Protein AF-0000000075985580 (afdb_homodimer)

Organism: Limulus polyphemus (NCBI:txid6850)

Solvent-accessible surface area (backbone atoms only — not comparable to full-atom values): 17705 Å² total; per-residue (Å²): 129,75,77,68,60,62,63,60,65,60,63,65,65,65,69,65,62,70,73,62,68,87,65,45,49,75,29,73,65,82,70,66,38,52,36,91,95,44,60,50,81,42,52,77,45,43,36,35,33,47,16,84,52,87,52,30,67,41,38,25,73,37,65,36,36,40,34,39,33,30,36,33,79,46,67,24,71,66,32,33,38,48,48,30,36,35,50,90,94,41,78,42,72,54,80,92,65,70,39,63,46,28,77,84,16,67,41,75,70,56,40,49,54,72,42,77,48,50,40,34,44,78,43,74,34,53,74,83,56,65,37,33,47,34,31,39,34,45,33,36,27,29,70,83,76,43,65,56,37,29,34,30,33,56,34,25,38,33,72,56,76,130,132,75,77,68,62,64,64,64,66,60,66,65,66,66,71,65,64,72,72,63,64,87,64,44,49,76,28,71,68,82,70,66,38,52,36,91,95,44,59,49,81,43,51,77,46,44,37,35,33,46,17,84,51,86,52,31,67,40,37,25,73,35,66,37,37,40,35,39,32,30,34,33,81,45,66,24,70,65,30,33,36,48,49,29,36,35,48,91,92,42,75,43,72,54,80,92,65,70,40,61,47,28,77,84,18,69,42,74,71,57,41,48,52,72,41,77,46,50,41,36,43,78,42,76,33,54,75,82,55,65,36,33,47,33,31,38,34,44,33,36,27,29,69,83,76,42,66,56,36,30,34,30,33,56,34,26,38,33,71,57,77,129

Structure (mmCIF, N/CA/C/O backbone):
data_AF-0000000075985580-model_v1
#
loop_
_entity.id
_entity.type
_entity.pdbx_description
1 polymer 'Epididymal secretory protein E1-like'
#
loop_
_atom_site.group_PDB
_atom_site.id
_atom_site.type_symbol
_atom_site.label_atom_id
_atom_site.label_alt_id
_atom_site.label_comp_id
_atom_site.label_asym_id
_atom_site.label_entity_id
_atom_site.label_seq_id
_atom_site.pdbx_PDB_ins_code
_atom_site.Cartn_x
_atom_site.Cartn_y
_atom_site.Cartn_z
_atom_site.occupancy
_atom_site.B_iso_or_equiv
_atom_site.auth_seq_id
_atom_site.auth_comp_id
_atom_site.auth_asym_id
_atom_site.auth_atom_id
_atom_site.pdbx_PDB_model_num
ATOM 1 N N . MET A 1 1 ? -8.727 0.319 67.438 1 33.84 1 MET A N 1
ATOM 2 C CA . MET A 1 1 ? -9.438 -0.008 66.25 1 33.84 1 MET A CA 1
ATOM 3 C C . MET A 1 1 ? -9.055 0.954 65.125 1 33.84 1 MET A C 1
ATOM 5 O O . MET A 1 1 ? -9.188 0.623 63.938 1 33.84 1 MET A O 1
ATOM 9 N N . ASN A 1 2 ? -8.719 2.25 65.438 1 43.72 2 ASN A N 1
ATOM 10 C CA . ASN A 1 2 ? -8.633 3.275 64.375 1 43.72 2 ASN A CA 1
ATOM 11 C C . ASN A 1 2 ? -7.277 3.242 63.656 1 43.72 2 ASN A C 1
ATOM 13 O O . ASN A 1 2 ? -7.066 3.953 62.688 1 43.72 2 ASN A O 1
ATOM 17 N N . LYS A 1 3 ? -6.152 2.719 64.312 1 46.94 3 LYS A N 1
ATOM 18 C CA . LYS A 1 3 ? -4.801 2.828 63.75 1 46.94 3 LYS A CA 1
ATOM 19 C C . LYS A 1 3 ? -4.621 1.9 62.531 1 46.94 3 LYS A C 1
ATOM 21 O O . LYS A 1 3 ? -3.6 1.962 61.844 1 46.94 3 LYS A O 1
ATOM 26 N N . ILE A 1 4 ? -5.348 0.786 62.406 1 43.78 4 ILE A N 1
ATOM 27 C CA . ILE A 1 4 ? -5.152 -0.223 61.375 1 43.78 4 ILE A CA 1
ATOM 28 C C . ILE A 1 4 ? -5.688 0.295 60.031 1 43.78 4 ILE A C 1
ATOM 30 O O . ILE A 1 4 ? -5.191 -0.085 58.969 1 43.78 4 ILE A O 1
ATOM 34 N N . ILE A 1 5 ? -6.656 1.294 60.031 1 48.03 5 ILE A N 1
ATOM 35 C CA . ILE A 1 5 ? -7.312 1.729 58.812 1 48.03 5 ILE A CA 1
ATOM 36 C C . ILE A 1 5 ? -6.367 2.623 58 1 48.03 5 ILE A C 1
ATOM 38 O O . ILE A 1 5 ? -6.395 2.615 56.781 1 48.03 5 ILE A O 1
ATOM 42 N N . LEU A 1 6 ? -5.359 3.271 58.719 1 45.12 6 LEU A N 1
ATOM 43 C CA . LEU A 1 6 ? -4.535 4.23 58 1 45.12 6 LEU A CA 1
ATOM 44 C C . LEU A 1 6 ? -3.582 3.518 57.031 1 45.12 6 LEU A C 1
ATOM 46 O O . LEU A 1 6 ? -3.256 4.047 55.969 1 45.12 6 LEU A O 1
ATOM 50 N N . THR A 1 7 ? -3.154 2.25 57.406 1 48.41 7 THR A N 1
ATOM 51 C CA . THR A 1 7 ? -2.088 1.645 56.594 1 48.41 7 THR A CA 1
ATOM 52 C C . THR A 1 7 ? -2.645 1.045 55.312 1 48.41 7 THR A C 1
ATOM 54 O O . THR A 1 7 ? -1.924 0.916 54.312 1 48.41 7 THR A O 1
ATOM 57 N N . VAL A 1 8 ? -3.941 0.637 55.312 1 47.84 8 VAL A N 1
ATOM 58 C CA . VAL A 1 8 ? -4.449 -0.043 54.125 1 47.84 8 VAL A CA 1
ATOM 59 C C . VAL A 1 8 ? -4.711 0.976 53.031 1 47.84 8 VAL A C 1
ATOM 61 O O . VAL A 1 8 ? -4.617 0.65 51.844 1 47.84 8 VAL A O 1
ATOM 64 N N . PHE A 1 9 ? -5.082 2.266 53.438 1 47.41 9 PHE A N 1
ATOM 65 C CA . PHE A 1 9 ? -5.445 3.193 52.375 1 47.41 9 PHE A CA 1
ATOM 66 C C . PHE A 1 9 ? -4.211 3.654 51.594 1 47.41 9 PHE A C 1
ATOM 68 O O . PHE A 1 9 ? -4.324 4.309 50.562 1 47.41 9 PHE A O 1
ATOM 75 N N . LEU A 1 10 ? -2.977 3.463 52.156 1 44.03 10 LEU A N 1
ATOM 76 C CA . LEU A 1 10 ? -1.806 3.959 51.438 1 44.03 10 LEU A CA 1
ATOM 77 C C . LEU A 1 10 ? -1.452 3.043 50.25 1 44.03 10 LEU A C 1
ATOM 79 O O . LEU A 1 10 ? -0.748 3.451 49.344 1 44.03 10 LEU A O 1
ATOM 83 N N . GLN A 1 11 ? -1.8 1.717 50.438 1 45.72 11 GLN A N 1
ATOM 84 C CA . GLN A 1 11 ? -1.249 0.87 49.375 1 45.72 11 GLN A CA 1
ATOM 85 C C . GLN A 1 11 ? -2.035 1.024 48.094 1 45.72 11 GLN A C 1
ATOM 87 O O . GLN A 1 11 ? -1.689 0.419 47.062 1 45.72 11 GLN A O 1
ATOM 92 N N . LEU A 1 12 ? -3.24 1.556 48.188 1 46.47 12 LEU A N 1
ATOM 93 C CA . LEU A 1 12 ? -3.996 1.485 46.938 1 46.47 12 LEU A CA 1
ATOM 94 C C . LEU A 1 12 ? -3.521 2.549 45.938 1 46.47 12 LEU A C 1
ATOM 96 O O . LEU A 1 12 ? -3.996 2.604 44.812 1 46.47 12 LEU A O 1
ATOM 100 N N . ALA A 1 13 ? -2.861 3.625 46.438 1 43.03 13 ALA A N 1
ATOM 101 C CA . ALA A 1 13 ? -2.578 4.695 45.5 1 43.03 13 ALA A CA 1
ATOM 102 C C . ALA A 1 13 ? -1.51 4.27 44.5 1 43.03 13 ALA A C 1
ATOM 104 O O . ALA A 1 13 ? -1.29 4.945 43.469 1 43.03 13 ALA A O 1
ATOM 105 N N . ILE A 1 14 ? -0.622 3.309 44.875 1 45.28 14 ILE A N 1
ATOM 106 C CA . ILE A 1 14 ? 0.555 3.186 44.031 1 45.28 14 ILE A CA 1
ATOM 107 C C . ILE A 1 14 ? 0.178 2.473 42.719 1 45.28 14 ILE A C 1
ATOM 109 O O . ILE A 1 14 ? 0.978 2.414 41.781 1 45.28 14 ILE A O 1
ATOM 113 N N . LEU A 1 15 ? -0.843 1.629 42.812 1 44.03 15 LEU A N 1
ATOM 114 C CA . LEU A 1 15 ? -0.885 0.763 41.625 1 44.03 15 LEU A CA 1
ATOM 115 C C . LEU A 1 15 ? -1.312 1.544 40.406 1 44.03 15 LEU A C 1
ATOM 117 O O . LEU A 1 15 ? -1.51 0.962 39.312 1 44.03 15 LEU A O 1
ATOM 121 N N . SER A 1 16 ? -1.949 2.699 40.688 1 41.09 16 SER A N 1
ATOM 122 C CA . SER A 1 16 ? -2.588 3.197 39.469 1 41.09 16 SER A CA 1
ATOM 123 C C . SER A 1 16 ? -1.553 3.592 38.406 1 41.09 16 SER A C 1
ATOM 125 O O . SER A 1 16 ? -1.907 4 37.312 1 41.09 16 SER A O 1
ATOM 127 N N . LEU A 1 17 ? -0.365 4.039 38.875 1 38.69 17 LEU A N 1
ATOM 128 C CA . LEU A 1 17 ? 0.316 4.914 37.906 1 38.69 17 LEU A CA 1
ATOM 129 C C . LEU A 1 17 ? 0.713 4.152 36.656 1 38.69 17 LEU A C 1
ATOM 131 O O . LEU A 1 17 ? 1.219 4.742 35.688 1 38.69 17 LEU A O 1
ATOM 135 N N . LEU A 1 18 ? 1.088 2.85 36.875 1 38.41 18 LEU A N 1
ATOM 136 C CA . LEU A 1 18 ? 2.029 2.412 35.844 1 38.41 18 LEU A CA 1
ATOM 137 C C . LEU A 1 18 ? 1.322 2.209 34.5 1 38.41 18 LEU A C 1
ATOM 139 O O . LEU A 1 18 ? 1.856 1.551 33.594 1 38.41 18 LEU A O 1
ATOM 143 N N . PHE A 1 19 ? 0.034 2.24 34.562 1 38.72 19 PHE A N 1
ATOM 144 C CA . PHE A 1 19 ? -0.395 1.998 33.188 1 38.72 19 PHE A CA 1
ATOM 145 C C . PHE A 1 19 ? 0.069 3.123 32.25 1 38.72 19 PHE A C 1
ATOM 147 O O . PHE A 1 19 ? -0.695 4.043 31.969 1 38.72 19 PHE A O 1
ATOM 154 N N . ARG A 1 20 ? 1.174 3.715 32.531 1 37.59 20 ARG A N 1
ATOM 155 C CA . ARG A 1 20 ? 1.599 4.613 31.453 1 37.59 20 ARG A CA 1
ATOM 156 C C . ARG A 1 20 ? 1.509 3.93 30.094 1 37.59 20 ARG A C 1
ATOM 158 O O . ARG A 1 20 ? 2.25 2.984 29.812 1 37.59 20 ARG A O 1
ATOM 165 N N . ASP A 1 21 ? 0.41 3.77 29.469 1 43.75 21 ASP A N 1
ATOM 166 C CA . ASP A 1 21 ? 0.26 3.473 28.047 1 43.75 21 ASP A CA 1
ATOM 167 C C . ASP A 1 21 ? 1.469 3.961 27.25 1 43.75 21 ASP A C 1
ATOM 169 O O . ASP A 1 21 ? 1.972 5.059 27.5 1 43.75 21 ASP A O 1
ATOM 173 N N . ALA A 1 22 ? 2.344 3.137 26.781 1 47.56 22 ALA A N 1
ATOM 174 C CA . ALA A 1 22 ? 3.416 3.428 25.844 1 47.56 22 ALA A CA 1
ATOM 175 C C . ALA A 1 22 ? 3.012 4.535 24.875 1 47.56 22 ALA A C 1
ATOM 177 O O . ALA A 1 22 ? 2.59 4.262 23.75 1 47.56 22 ALA A O 1
ATOM 178 N N . LEU A 1 23 ? 2.102 5.492 25.281 1 56.09 23 LEU A N 1
ATOM 179 C CA . LEU A 1 23 ? 1.899 6.641 24.406 1 56.09 23 LEU A CA 1
ATOM 180 C C . LEU A 1 23 ? 3.234 7.27 24.016 1 56.09 23 LEU A C 1
ATOM 182 O O . LEU A 1 23 ? 3.994 7.711 24.875 1 56.09 23 LEU A O 1
ATOM 186 N N . GLY A 1 24 ? 3.848 6.719 22.969 1 70.25 24 GLY A N 1
ATOM 187 C CA . GLY A 1 24 ? 5.055 7.383 22.5 1 70.25 24 GLY A CA 1
ATOM 188 C C . GLY A 1 24 ? 5.016 8.891 22.688 1 70.25 24 GLY A C 1
ATOM 189 O O . GLY A 1 24 ? 3.936 9.477 22.781 1 70.25 24 GLY A O 1
ATOM 190 N N . GLY A 1 25 ? 6.047 9.531 23 1 91.88 25 GLY A N 1
ATOM 191 C CA . GLY A 1 25 ? 6.211 10.969 23.172 1 91.88 25 GLY A CA 1
ATOM 192 C C . GLY A 1 25 ? 6.02 11.742 21.875 1 91.88 25 GLY A C 1
ATOM 193 O O . GLY A 1 25 ? 5.531 11.195 20.891 1 91.88 25 GLY A O 1
ATOM 194 N N . THR A 1 26 ? 6.066 12.969 22 1 96.94 26 THR A N 1
ATOM 195 C CA . THR A 1 26 ? 6.039 13.867 20.844 1 96.94 26 THR A CA 1
ATOM 196 C C . THR A 1 26 ? 7.395 13.883 20.141 1 96.94 26 THR A C 1
ATOM 198 O O . THR A 1 26 ? 8.438 13.945 20.797 1 96.94 26 THR A O 1
ATOM 201 N N . PHE A 1 27 ? 7.406 13.789 18.844 1 98.5 27 PHE A N 1
ATOM 202 C CA . PHE A 1 27 ? 8.625 13.805 18.047 1 98.5 27 PHE A CA 1
ATOM 203 C C . PHE A 1 27 ? 8.594 14.938 17.031 1 98.5 27 PHE A C 1
ATOM 205 O O . PHE A 1 27 ? 7.574 15.164 16.375 1 98.5 27 PHE A O 1
ATOM 212 N N . ILE A 1 28 ? 9.68 15.633 16.906 1 98.44 28 ILE A N 1
ATOM 213 C CA . ILE A 1 28 ? 9.844 16.656 15.875 1 98.44 28 ILE A CA 1
ATOM 214 C C . ILE A 1 28 ? 10.406 16.016 14.609 1 98.44 28 ILE A C 1
ATOM 216 O O . ILE A 1 28 ? 11.523 15.484 14.617 1 98.44 28 ILE A O 1
ATOM 220 N N . LEU A 1 29 ? 9.648 16.125 13.57 1 98.5 29 LEU A N 1
ATOM 221 C CA . LEU A 1 29 ? 10.078 15.477 12.336 1 98.5 29 LEU A CA 1
ATOM 222 C C . LEU A 1 29 ? 11.312 16.172 11.766 1 98.5 29 LEU A C 1
ATOM 224 O O . LEU A 1 29 ? 11.398 17.406 11.781 1 98.5 29 LEU A O 1
ATOM 228 N N . LYS A 1 30 ? 12.211 15.375 11.25 1 97.19 30 LYS A N 1
ATOM 229 C CA . LYS A 1 30 ? 13.453 15.883 10.672 1 97.19 30 LYS A CA 1
ATOM 230 C C . LYS A 1 30 ? 13.508 15.617 9.172 1 97.19 30 LYS A C 1
ATOM 232 O O . LYS A 1 30 ? 14.234 16.297 8.445 1 97.19 30 LYS A O 1
ATOM 237 N N . ASP A 1 31 ? 12.758 14.656 8.719 1 96.12 31 ASP A N 1
ATOM 238 C CA . ASP A 1 31 ? 12.859 14.195 7.336 1 96.12 31 ASP A CA 1
ATOM 239 C C . ASP A 1 31 ? 11.617 14.586 6.539 1 96.12 31 ASP A C 1
ATOM 241 O O . ASP A 1 31 ? 11.047 13.766 5.824 1 96.12 31 ASP A O 1
ATOM 245 N N . ILE A 1 32 ? 11.203 15.844 6.621 1 97.25 32 ILE A N 1
ATOM 246 C CA . ILE A 1 32 ? 10.094 16.297 5.781 1 97.25 32 ILE A CA 1
ATOM 247 C C . ILE A 1 32 ? 10.633 16.844 4.461 1 97.25 32 ILE A C 1
ATOM 249 O O . ILE A 1 32 ? 11.711 17.438 4.426 1 97.25 32 ILE A O 1
ATOM 253 N N . ARG A 1 33 ? 9.945 16.625 3.367 1 95.62 33 ARG A N 1
ATOM 254 C CA . ARG A 1 33 ? 10.328 17.078 2.035 1 95.62 33 ARG A CA 1
ATOM 255 C C . ARG A 1 33 ? 9.195 17.875 1.387 1 95.62 33 ARG A C 1
ATOM 257 O O . ARG A 1 33 ? 8.016 17.578 1.604 1 95.62 33 ARG A O 1
ATOM 264 N N . PRO A 1 34 ? 9.625 18.875 0.634 1 96.81 34 PRO A N 1
ATOM 265 C CA . PRO A 1 34 ? 8.586 19.578 -0.11 1 96.81 34 PRO A CA 1
ATOM 266 C C . PRO A 1 34 ? 7.895 18.703 -1.146 1 96.81 34 PRO A C 1
ATOM 268 O O . PRO A 1 34 ? 8.508 17.766 -1.68 1 96.81 34 PRO A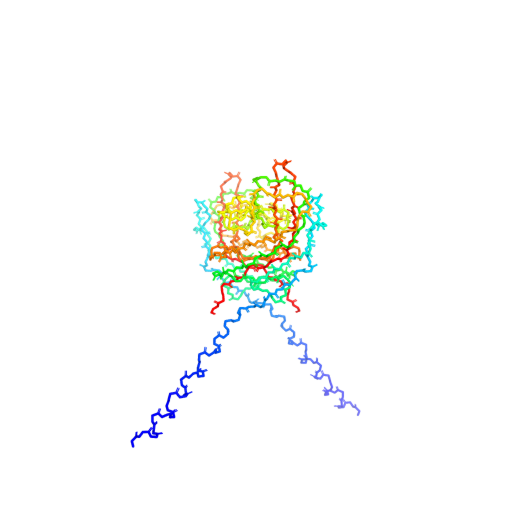 O 1
ATOM 271 N N . CYS A 1 35 ? 6.637 19.016 -1.398 1 95.62 35 CYS A N 1
ATOM 272 C CA . CYS A 1 35 ? 5.965 18.375 -2.525 1 95.62 35 CYS A CA 1
ATOM 273 C C . CYS A 1 35 ? 6.582 18.812 -3.848 1 95.62 35 CYS A C 1
ATOM 275 O O . CYS A 1 35 ? 7.543 19.594 -3.863 1 95.62 35 CYS A O 1
ATOM 277 N N . GLU A 1 36 ? 6.074 18.156 -4.926 1 83.81 36 GLU A N 1
ATOM 278 C CA . GLU A 1 36 ? 6.578 18.531 -6.238 1 83.81 36 GLU A CA 1
ATOM 279 C C . GLU A 1 36 ? 6.434 20.047 -6.469 1 83.81 36 GLU A C 1
ATOM 281 O O . GLU A 1 36 ? 5.355 20.594 -6.262 1 83.81 36 GLU A O 1
ATOM 286 N N . ASN A 1 37 ? 7.461 20.75 -6.77 1 74.31 37 ASN A N 1
ATOM 287 C CA . ASN A 1 37 ? 7.516 22.203 -6.992 1 74.31 37 ASN A CA 1
ATOM 288 C C . ASN A 1 37 ? 7.129 22.969 -5.734 1 74.31 37 ASN A C 1
ATOM 290 O O . ASN A 1 37 ? 6.723 24.141 -5.816 1 74.31 37 ASN A O 1
ATOM 294 N N . GLY A 1 38 ? 7.242 22.219 -4.672 1 78.12 38 GLY A N 1
ATOM 295 C CA . GLY A 1 38 ? 6.727 22.875 -3.479 1 78.12 38 GLY A CA 1
ATOM 296 C C . GLY A 1 38 ? 7.801 23.578 -2.668 1 78.12 38 GLY A C 1
ATOM 297 O O . GLY A 1 38 ? 8.992 23.469 -2.975 1 78.12 38 GLY A O 1
ATOM 298 N N . ASP A 1 39 ? 7.352 24.531 -1.904 1 84.5 39 ASP A N 1
ATOM 299 C CA . ASP A 1 39 ? 8.133 25.281 -0.936 1 84.5 39 ASP A CA 1
ATOM 300 C C . ASP A 1 39 ? 7.648 25.016 0.489 1 84.5 39 ASP A C 1
ATOM 302 O O . ASP A 1 39 ? 6.449 25.078 0.767 1 84.5 39 ASP A O 1
ATOM 306 N N . ILE A 1 40 ? 8.695 24.594 1.333 1 92.94 40 ILE A N 1
ATOM 307 C CA . ILE A 1 40 ? 8.297 24.312 2.709 1 92.94 40 ILE A CA 1
ATOM 308 C C . ILE A 1 40 ? 8.953 25.328 3.646 1 92.94 40 ILE A C 1
ATOM 310 O O . ILE A 1 40 ? 9.094 25.078 4.844 1 92.94 40 ILE A O 1
ATOM 314 N N . SER A 1 41 ? 9.383 26.422 3.021 1 93.62 41 SER A N 1
ATOM 315 C CA . SER A 1 41 ? 10.086 27.422 3.814 1 93.62 41 SER A CA 1
ATOM 316 C C . SER A 1 41 ? 9.164 28.062 4.852 1 93.62 41 SER A C 1
ATOM 318 O O . SER A 1 41 ? 9.625 28.578 5.867 1 93.62 41 SER A O 1
ATOM 320 N N . GLN A 1 42 ? 7.918 28.062 4.617 1 95.94 42 GLN A N 1
ATOM 321 C CA . GLN A 1 42 ? 6.953 28.672 5.527 1 95.94 42 GLN A CA 1
ATOM 322 C C . GLN A 1 42 ? 6.707 27.781 6.742 1 95.94 42 GLN A C 1
ATOM 324 O O . GLN A 1 42 ? 6.102 28.203 7.723 1 95.94 42 GLN A O 1
ATOM 329 N N . ILE A 1 43 ? 7.164 26.531 6.684 1 98.44 43 ILE A N 1
ATOM 330 C CA . ILE A 1 43 ? 6.973 25.594 7.789 1 98.44 43 ILE A CA 1
ATOM 331 C C . ILE A 1 43 ? 8.102 25.766 8.805 1 98.44 43 ILE A C 1
ATOM 333 O O . ILE A 1 43 ? 9.281 25.672 8.461 1 98.44 43 ILE A O 1
ATOM 337 N N . LYS A 1 44 ? 7.77 26 10.016 1 98.38 44 LYS A N 1
ATOM 338 C CA . LYS A 1 44 ? 8.75 26.156 11.086 1 98.38 44 LYS A CA 1
ATOM 339 C C . LYS A 1 44 ? 9.055 24.812 11.742 1 98.38 44 LYS A C 1
ATOM 341 O O . LYS A 1 44 ? 10.219 24.5 12.023 1 98.38 44 LYS A O 1
ATOM 346 N N . GLU A 1 45 ? 7.969 24.109 11.961 1 98.38 45 GLU A N 1
ATOM 347 C CA . GLU A 1 45 ? 8.125 22.844 12.688 1 98.38 45 GLU A CA 1
ATOM 348 C C . GLU A 1 45 ? 6.941 21.922 12.438 1 98.38 45 GLU A C 1
ATOM 350 O O . GLU A 1 45 ? 5.797 22.359 12.359 1 98.38 45 GLU A O 1
ATOM 355 N N . VAL A 1 46 ? 7.254 20.609 12.383 1 98.81 46 VAL A N 1
ATOM 356 C CA . VAL A 1 46 ? 6.234 19.562 12.297 1 98.81 46 VAL A CA 1
ATOM 357 C C . VAL A 1 46 ? 6.41 18.578 13.445 1 98.81 46 VAL A C 1
ATOM 359 O O . VAL A 1 46 ? 7.504 18.047 13.648 1 98.81 46 VAL A O 1
ATOM 362 N N . ARG A 1 47 ? 5.336 18.312 14.188 1 98.75 47 ARG A N 1
ATOM 363 C CA . ARG A 1 47 ? 5.371 17.391 15.32 1 98.75 47 ARG A CA 1
ATOM 364 C C . ARG A 1 47 ? 4.324 16.297 15.164 1 98.75 47 ARG A C 1
ATOM 366 O O . ARG A 1 47 ? 3.225 16.547 14.664 1 98.75 47 ARG A O 1
ATOM 373 N N . VAL A 1 48 ? 4.68 15.141 15.609 1 98.75 48 VAL A N 1
ATOM 374 C CA . VAL A 1 48 ? 3.779 13.992 15.578 1 98.75 48 VAL A CA 1
ATOM 375 C C . VAL A 1 48 ? 3.723 13.352 16.969 1 98.75 48 VAL A C 1
ATOM 377 O O . VAL A 1 48 ? 4.758 13.156 17.609 1 98.75 48 VAL A O 1
ATOM 380 N N . THR A 1 49 ? 2.492 13.008 17.406 1 98 49 THR A N 1
ATOM 381 C CA . THR A 1 49 ? 2.273 12.328 18.672 1 98 49 THR A CA 1
ATOM 382 C C . THR A 1 49 ? 1.236 11.219 18.516 1 98 49 THR A C 1
ATOM 384 O O . THR A 1 49 ? 0.091 11.484 18.156 1 98 49 THR A O 1
ATOM 387 N N . PRO A 1 50 ? 1.57 9.969 18.891 1 97.06 50 PRO A N 1
ATOM 388 C CA . PRO A 1 50 ? 2.848 9.484 19.422 1 97.06 50 PRO A CA 1
ATOM 389 C C . PRO A 1 50 ? 3.854 9.148 18.312 1 97.06 50 PRO A C 1
ATOM 391 O O . PRO A 1 50 ? 3.469 8.648 17.266 1 97.06 50 PRO A O 1
ATOM 394 N N . CYS A 1 51 ? 5.062 9.438 18.547 1 97.75 51 CYS A N 1
ATOM 395 C CA . CYS A 1 51 ? 6.176 9.078 17.672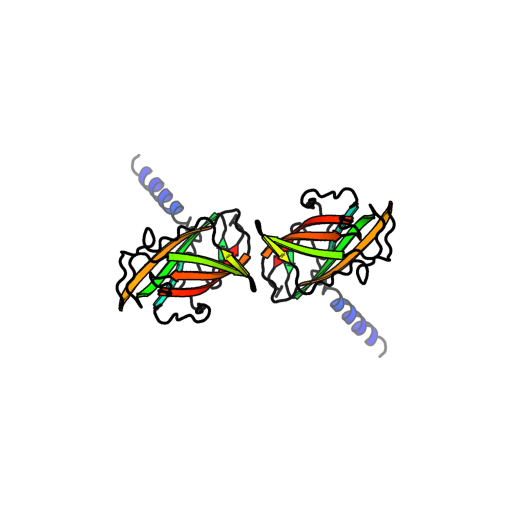 1 97.75 51 CYS A CA 1
ATOM 396 C C . CYS A 1 51 ? 7.5 9.18 18.406 1 97.75 51 CYS A C 1
ATOM 398 O O . CYS A 1 51 ? 7.77 10.18 19.078 1 97.75 51 CYS A O 1
ATOM 400 N N . ASP A 1 52 ? 8.297 8.086 18.281 1 95.69 52 ASP A N 1
ATOM 401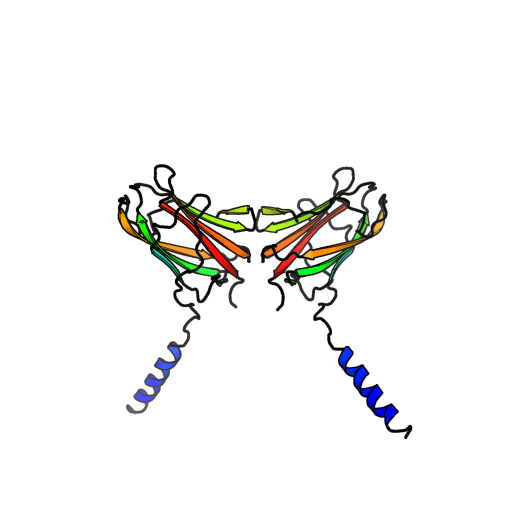 C CA . ASP A 1 52 ? 9.57 8.086 18.984 1 95.69 52 ASP A CA 1
ATOM 402 C C . ASP A 1 52 ? 10.734 8.305 18 1 95.69 52 ASP A C 1
ATOM 404 O O . ASP A 1 52 ? 11.789 8.805 18.391 1 95.69 52 ASP A O 1
ATOM 408 N N . LYS A 1 53 ? 10.484 7.828 16.797 1 96 53 LYS A N 1
ATOM 409 C CA . LYS A 1 53 ? 11.492 7.973 15.75 1 96 53 LYS A CA 1
ATOM 410 C C . LYS A 1 53 ? 10.852 7.891 14.359 1 96 53 LYS A C 1
ATOM 412 O O . LYS A 1 53 ? 9.758 7.355 14.211 1 96 53 LYS A O 1
ATOM 417 N N . GLU A 1 54 ? 11.609 8.359 13.375 1 95.62 54 GLU A N 1
ATOM 418 C CA . GLU A 1 54 ? 11.117 8.281 12.008 1 95.62 54 GLU A CA 1
ATOM 419 C C . GLU A 1 54 ? 11.586 7 11.328 1 95.62 54 GLU A C 1
ATOM 421 O O . GLU A 1 54 ? 12.719 6.562 11.531 1 95.62 54 GLU A O 1
ATOM 426 N N . PRO A 1 55 ? 10.805 6.508 10.539 1 96.62 55 PRO A N 1
ATOM 427 C CA . PRO A 1 55 ? 9.391 6.82 10.328 1 96.62 55 PRO A CA 1
ATOM 428 C C . PRO A 1 55 ? 8.531 6.527 11.555 1 96.62 55 PRO A C 1
ATOM 430 O O . PRO A 1 55 ? 8.781 5.555 12.273 1 96.62 55 PRO A O 1
ATOM 433 N N . CYS A 1 56 ? 7.594 7.41 11.789 1 97.88 56 CYS A N 1
ATOM 434 C CA . CYS A 1 56 ? 6.641 7.148 12.859 1 97.88 56 CYS A CA 1
ATOM 435 C C . CYS A 1 56 ? 5.859 5.871 12.594 1 97.88 56 CYS A C 1
ATOM 437 O O . CYS A 1 56 ? 5.289 5.699 11.516 1 97.88 56 CYS A O 1
ATOM 439 N N . LYS A 1 57 ? 5.91 5.008 13.562 1 97.06 57 LYS A N 1
ATOM 440 C CA . LYS A 1 57 ? 5.137 3.771 13.5 1 97.06 57 LYS A CA 1
ATOM 441 C C . LYS A 1 57 ? 3.805 3.924 14.234 1 97.06 57 LYS A C 1
ATOM 443 O O . LYS A 1 57 ? 3.771 3.971 15.469 1 97.06 57 LYS A O 1
ATOM 448 N N . ILE A 1 58 ? 2.756 3.979 13.492 1 96.94 58 ILE A N 1
ATOM 449 C CA . ILE A 1 58 ? 1.433 4.227 14.055 1 96.94 58 ILE A CA 1
ATOM 450 C C . ILE A 1 58 ? 0.597 2.949 13.984 1 96.94 58 ILE A C 1
ATOM 452 O O . ILE A 1 58 ? 0.269 2.471 12.898 1 96.94 58 ILE A O 1
ATOM 456 N N . PRO A 1 59 ? 0.243 2.443 15.109 1 96.81 59 PRO A N 1
ATOM 457 C CA . PRO A 1 59 ? -0.591 1.238 15.07 1 96.81 59 PRO A CA 1
ATOM 458 C C . PRO A 1 59 ? -2.018 1.523 14.609 1 96.81 59 PRO A C 1
ATOM 460 O O . PRO A 1 59 ? -2.553 2.604 14.875 1 96.81 59 PRO A O 1
ATOM 463 N N . LYS A 1 60 ? -2.533 0.529 13.93 1 95.81 60 LYS A N 1
ATOM 464 C CA . LYS A 1 60 ? -3.971 0.581 13.68 1 95.81 60 LYS A CA 1
ATOM 465 C C . LYS A 1 60 ? -4.758 0.641 14.984 1 95.81 60 LYS A C 1
ATOM 467 O O . LYS A 1 60 ? -4.23 0.306 16.047 1 95.81 60 LYS A O 1
ATOM 472 N N . ARG A 1 61 ? -5.996 1.098 14.953 1 96 61 ARG A N 1
ATOM 473 C CA . ARG A 1 61 ? -6.871 1.292 16.094 1 96 61 ARG A CA 1
ATOM 474 C C . ARG A 1 61 ? -6.266 2.283 17.094 1 96 61 ARG A C 1
ATOM 476 O O . ARG A 1 61 ? -6.281 2.049 18.297 1 96 61 ARG A O 1
ATOM 483 N N . SER A 1 62 ? -5.633 3.229 16.594 1 95.94 62 SER A N 1
ATOM 484 C CA . SER A 1 62 ? -5.035 4.293 17.391 1 95.94 62 SER A CA 1
ATOM 485 C C . SER A 1 62 ? -5.281 5.66 16.75 1 95.94 62 SER A C 1
ATOM 487 O O . SER A 1 62 ? -5.953 5.766 15.727 1 95.94 62 SER A O 1
ATOM 489 N N . SER A 1 63 ? -4.859 6.656 17.469 1 95.94 63 SER A N 1
ATOM 490 C CA . SER A 1 63 ? -4.918 8.023 16.969 1 95.94 63 SER A CA 1
ATOM 491 C C . SER A 1 63 ? -3.531 8.656 16.922 1 95.94 63 SER A C 1
ATOM 493 O O . SER A 1 63 ? -2.648 8.289 17.688 1 95.94 63 SER A O 1
ATOM 495 N N . VAL A 1 64 ? -3.422 9.602 16.062 1 97.31 64 VAL A N 1
ATOM 496 C CA . VAL A 1 64 ? -2.158 10.32 15.93 1 97.31 64 VAL A CA 1
ATOM 497 C C . VAL A 1 64 ? -2.43 11.82 15.766 1 97.31 64 VAL A C 1
ATOM 499 O O . VAL A 1 64 ? -3.35 12.211 15.047 1 97.31 64 VAL A O 1
ATOM 502 N N . LEU A 1 65 ? -1.698 12.562 16.5 1 98.19 65 LEU A N 1
ATOM 503 C CA . LEU A 1 65 ? -1.8 14.016 16.422 1 98.19 65 LEU A CA 1
ATOM 504 C C . LEU A 1 65 ? -0.683 14.594 15.555 1 98.19 65 LEU A C 1
ATOM 506 O O . LEU A 1 65 ? 0.497 14.336 15.805 1 98.19 65 LEU A O 1
ATOM 510 N N . MET A 1 66 ? -1.047 15.367 14.555 1 98.31 66 MET A N 1
ATOM 511 C CA . MET A 1 66 ? -0.113 16.109 13.727 1 98.31 66 MET A CA 1
ATOM 512 C C . MET A 1 66 ? -0.209 17.609 14.008 1 98.31 66 MET A C 1
ATOM 514 O O . MET A 1 66 ? -1.305 18.172 14.023 1 98.31 66 MET A O 1
ATOM 518 N N . GLU A 1 67 ? 0.93 18.188 14.203 1 98.81 67 GLU A N 1
ATOM 519 C CA . GLU A 1 67 ? 0.992 19.625 14.391 1 98.81 67 GLU A CA 1
ATOM 520 C C . GLU A 1 67 ? 2.002 20.266 13.445 1 98.81 67 GLU A C 1
ATOM 522 O O . GLU A 1 67 ? 3.111 19.766 13.273 1 98.81 67 GLU A O 1
ATOM 527 N N . VAL A 1 68 ? 1.632 21.359 12.82 1 98.81 68 VAL A N 1
ATOM 528 C CA . VAL A 1 68 ? 2.492 22.094 11.898 1 98.81 68 VAL A CA 1
ATOM 529 C C . VAL A 1 68 ? 2.525 23.578 12.289 1 98.81 68 VAL A C 1
ATOM 531 O O . VAL A 1 68 ? 1.497 24.25 12.258 1 98.81 68 VAL A O 1
ATOM 534 N N . ASP A 1 69 ? 3.648 24.078 12.695 1 98.88 69 ASP A N 1
ATOM 535 C CA . ASP A 1 69 ? 3.859 25.516 12.852 1 98.88 69 ASP A CA 1
ATOM 536 C C . ASP A 1 69 ? 4.316 26.156 11.547 1 98.88 69 ASP A C 1
ATOM 538 O O . ASP A 1 69 ? 5.301 25.703 10.945 1 98.88 69 ASP A O 1
ATOM 542 N N . PHE A 1 70 ? 3.615 27.234 11.148 1 98.75 70 PHE A N 1
ATOM 543 C CA . PHE A 1 70 ? 3.965 27.812 9.859 1 98.75 70 PHE A CA 1
ATOM 544 C C . PHE A 1 70 ? 3.605 29.297 9.828 1 98.75 70 PHE A C 1
ATOM 546 O O . PHE A 1 70 ? 2.881 29.781 10.695 1 98.75 70 PHE A O 1
ATOM 553 N N . ILE A 1 71 ? 4.191 29.969 8.844 1 98.62 71 ILE A N 1
ATOM 554 C CA . ILE A 1 71 ? 3.809 31.344 8.5 1 98.62 71 ILE A CA 1
ATOM 555 C C . ILE A 1 71 ? 3.02 31.344 7.191 1 98.62 71 ILE A C 1
ATOM 557 O O . ILE A 1 71 ? 3.5 30.844 6.168 1 98.62 71 ILE A O 1
ATOM 561 N N . ALA A 1 72 ? 1.823 31.891 7.262 1 98.06 72 ALA A N 1
ATOM 562 C CA . ALA A 1 72 ? 1.001 31.906 6.055 1 98.06 72 ALA A CA 1
ATOM 563 C C . ALA A 1 72 ? 1.652 32.719 4.953 1 98.06 72 ALA A C 1
ATOM 565 O O . ALA A 1 72 ? 2.096 33.844 5.191 1 98.06 72 ALA A O 1
ATOM 566 N N . ASN A 1 73 ? 1.687 32.188 3.732 1 97 73 ASN A N 1
ATOM 567 C CA . ASN A 1 73 ? 2.314 32.875 2.609 1 97 73 ASN A CA 1
ATOM 568 C C . ASN A 1 73 ? 1.283 33.594 1.742 1 97 73 ASN A C 1
ATOM 570 O O . ASN A 1 73 ? 1.626 34.156 0.702 1 97 73 ASN A O 1
ATOM 574 N N . GLN A 1 74 ? 0.046 33.562 2.16 1 97.31 74 GLN A N 1
ATOM 575 C CA . GLN A 1 74 ? -1.076 34.156 1.44 1 97.31 74 GLN A CA 1
ATOM 576 C C . GLN A 1 74 ? -2.281 34.344 2.357 1 97.31 74 GLN A C 1
ATOM 578 O O . GLN A 1 74 ? -2.385 33.688 3.396 1 97.31 74 GLN A O 1
ATOM 583 N N . ASN A 1 75 ? -3.127 35.281 1.94 1 98.19 75 ASN A N 1
ATOM 584 C CA . ASN A 1 75 ? -4.457 35.312 2.535 1 98.19 75 ASN A CA 1
ATOM 585 C C . ASN A 1 75 ? -5.324 34.188 2.027 1 98.19 75 ASN A C 1
ATOM 587 O O . ASN A 1 75 ? -5.281 33.844 0.844 1 98.19 75 ASN A O 1
ATOM 591 N N . SER A 1 76 ? -6.113 33.594 2.938 1 98.38 76 SER A N 1
ATOM 592 C CA . SER A 1 76 ? -7 32.5 2.518 1 98.38 76 SER A CA 1
ATOM 593 C C . SER A 1 76 ? -8.227 32.438 3.414 1 98.38 76 SER A C 1
ATOM 595 O O . SER A 1 76 ? -8.109 32.375 4.641 1 98.38 76 SER A O 1
ATOM 597 N N . THR A 1 77 ? -9.375 32.344 2.795 1 98.38 77 THR A N 1
ATOM 598 C CA . THR A 1 77 ? -10.625 32.312 3.537 1 98.38 77 THR A CA 1
ATOM 599 C C . THR A 1 77 ? -11.094 30.859 3.729 1 98.38 77 THR A C 1
ATOM 601 O O . THR A 1 77 ? -11.656 30.516 4.773 1 98.38 77 THR A O 1
ATOM 604 N N . LYS A 1 78 ? -10.875 30.031 2.701 1 98 78 LYS A N 1
ATOM 605 C CA . LYS A 1 78 ? -11.367 28.656 2.74 1 98 78 LYS A CA 1
ATOM 606 C C . LYS A 1 78 ? -10.289 27.688 2.285 1 98 78 LYS A C 1
ATOM 608 O O . LYS A 1 78 ? -10.477 26.953 1.307 1 98 78 LYS A O 1
ATOM 613 N N . PRO A 1 79 ? -9.25 27.625 3.031 1 98.38 79 PRO A N 1
ATOM 614 C CA . PRO A 1 79 ? -8.227 26.641 2.643 1 98.38 79 PRO A CA 1
ATOM 615 C C . PRO A 1 79 ? -8.742 25.203 2.668 1 98.38 79 PRO A C 1
ATOM 617 O O . PRO A 1 79 ? -9.672 24.891 3.42 1 98.38 79 PRO A O 1
ATOM 620 N N . LYS A 1 80 ? -8.133 24.391 1.852 1 98.44 80 LYS A N 1
ATOM 621 C CA . LYS A 1 80 ? -8.539 22.984 1.726 1 98.44 80 LYS A CA 1
ATOM 622 C C . LYS A 1 80 ? -7.414 22.047 2.137 1 98.44 80 LYS A C 1
ATOM 624 O O . LYS A 1 80 ? -6.266 22.234 1.731 1 98.44 80 LYS A O 1
ATOM 629 N N . LEU A 1 81 ? -7.809 21.094 2.861 1 98.12 81 LEU A N 1
ATOM 630 C CA . LEU A 1 81 ? -6.859 20.078 3.311 1 98.12 81 LEU A CA 1
ATOM 631 C C . LEU A 1 81 ? -6.977 18.812 2.469 1 98.12 81 LEU A C 1
ATOM 633 O O . LEU A 1 81 ? -8.086 18.359 2.172 1 98.12 81 LEU A O 1
ATOM 637 N N . SER A 1 82 ? -5.855 18.312 2.068 1 97.31 82 SER A N 1
ATOM 638 C CA . SER A 1 82 ? -5.77 16.984 1.474 1 97.31 82 SER A CA 1
ATOM 639 C C . SER A 1 82 ? -4.613 16.172 2.07 1 97.31 82 SER A C 1
ATOM 641 O O . SER A 1 82 ? -3.547 16.734 2.342 1 97.31 82 SER A O 1
ATOM 643 N N . ILE A 1 83 ? -4.883 14.867 2.361 1 97.5 83 ILE A N 1
ATOM 644 C CA . ILE A 1 83 ? -3.879 13.93 2.852 1 97.5 83 ILE A CA 1
ATOM 645 C C . ILE A 1 83 ? -3.838 12.703 1.95 1 97.5 83 ILE A C 1
ATOM 647 O O . ILE A 1 83 ? -4.879 12.125 1.627 1 97.5 83 ILE A O 1
ATOM 651 N N . GLU A 1 84 ? -2.641 12.328 1.521 1 95.62 84 GLU A N 1
ATOM 652 C CA . GLU A 1 84 ? -2.449 11.164 0.664 1 95.62 84 GLU A CA 1
ATOM 653 C C . GLU A 1 84 ? -1.247 10.336 1.117 1 95.62 84 GLU A C 1
ATOM 655 O O . GLU A 1 84 ? -0.323 10.867 1.738 1 95.62 84 GLU A O 1
ATOM 660 N N . ALA A 1 85 ? -1.296 9.062 0.834 1 93.75 85 ALA A N 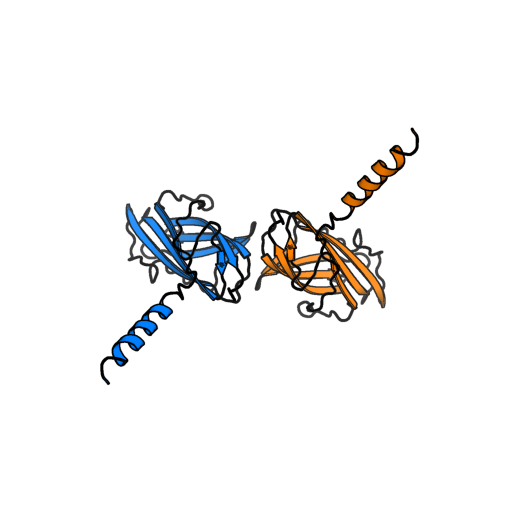1
ATOM 661 C CA . ALA A 1 85 ? -0.136 8.188 0.967 1 93.75 85 ALA A CA 1
ATOM 662 C C . ALA A 1 85 ? 0.538 7.957 -0.383 1 93.75 85 ALA A C 1
ATOM 664 O O . ALA A 1 85 ? -0.099 7.496 -1.332 1 93.75 85 ALA A O 1
ATOM 665 N N . LYS A 1 86 ? 1.697 8.383 -0.428 1 93 86 LYS A N 1
ATOM 666 C CA . LYS A 1 86 ? 2.48 8.078 -1.622 1 93 86 LYS A CA 1
ATOM 667 C C . LYS A 1 86 ? 3.184 6.73 -1.489 1 93 86 LYS A C 1
ATOM 669 O O . LYS A 1 86 ? 4.047 6.555 -0.626 1 93 86 LYS A O 1
ATOM 674 N N . ILE A 1 87 ? 2.82 5.758 -2.281 1 88.88 87 ILE A N 1
ATOM 675 C CA . ILE A 1 87 ? 3.455 4.445 -2.371 1 88.88 87 ILE A CA 1
ATOM 676 C C . ILE A 1 87 ? 4.125 4.289 -3.734 1 88.88 87 ILE A C 1
ATOM 678 O O . ILE A 1 87 ? 3.447 4.211 -4.762 1 88.88 87 ILE A O 1
ATOM 682 N N . THR A 1 88 ? 5.438 4.219 -3.725 1 81.31 88 THR A N 1
ATOM 683 C CA . THR A 1 88 ? 6.172 4.262 -4.984 1 81.31 88 THR A CA 1
ATOM 684 C C . THR A 1 88 ? 5.719 5.441 -5.836 1 81.31 88 THR A C 1
ATOM 686 O O . THR A 1 88 ? 5.957 6.598 -5.477 1 81.31 88 THR A O 1
ATOM 689 N N . ASP A 1 89 ? 5.027 5.188 -6.941 1 80.69 89 ASP A N 1
ATOM 690 C CA . ASP A 1 89 ? 4.664 6.293 -7.824 1 80.69 89 ASP A CA 1
ATOM 691 C C . ASP A 1 89 ? 3.154 6.527 -7.82 1 80.69 89 ASP A C 1
ATOM 693 O O . ASP A 1 89 ? 2.621 7.203 -8.703 1 80.69 89 ASP A O 1
ATOM 697 N N . VAL A 1 90 ? 2.574 6.008 -6.793 1 85.31 90 VAL A N 1
ATOM 698 C CA . VAL A 1 90 ? 1.124 6.141 -6.711 1 85.31 90 VAL A CA 1
ATOM 699 C C . VAL A 1 90 ? 0.743 6.871 -5.426 1 85.31 90 VAL A C 1
ATOM 701 O O . VAL A 1 90 ? 1.397 6.703 -4.395 1 85.31 90 VAL A O 1
ATOM 704 N N . TYR A 1 91 ? -0.384 7.676 -5.512 1 90.44 91 TYR A N 1
ATOM 705 C CA . TYR A 1 91 ? -0.95 8.359 -4.355 1 90.44 91 TYR A CA 1
ATOM 706 C C . TYR A 1 91 ? -2.309 7.777 -3.986 1 90.44 91 TYR A C 1
ATOM 708 O O . TYR A 1 91 ? -3.184 7.637 -4.844 1 90.44 91 TYR A O 1
ATOM 716 N N . LEU A 1 92 ? -2.43 7.453 -2.758 1 88.94 92 LEU A N 1
ATOM 717 C CA . LEU A 1 92 ? -3.705 6.988 -2.225 1 88.94 92 LEU A CA 1
ATOM 718 C C . LEU A 1 92 ? -4.301 8.016 -1.268 1 88.94 92 LEU A C 1
ATOM 720 O O . LEU A 1 92 ? -3.678 8.375 -0.265 1 88.94 92 LEU A O 1
ATOM 724 N N . PRO A 1 93 ? -5.492 8.445 -1.565 1 91.38 93 PRO A N 1
ATOM 725 C CA . PRO A 1 93 ? -6.09 9.445 -0.677 1 91.38 93 PRO A CA 1
ATOM 726 C C . PRO A 1 93 ? -6.477 8.867 0.683 1 91.38 93 PRO A C 1
ATOM 728 O O . PRO A 1 93 ? -6.902 7.715 0.77 1 91.38 93 PRO A O 1
ATOM 731 N N . PHE A 1 94 ? -6.34 9.656 1.69 1 91.56 94 PHE A N 1
ATOM 732 C CA . PHE A 1 94 ? -6.875 9.312 3.002 1 91.56 94 PHE A CA 1
ATOM 733 C C . PHE A 1 94 ? -8.398 9.266 2.971 1 91.56 94 PHE A C 1
ATOM 735 O O . PHE A 1 94 ? -9.039 10.227 2.529 1 91.56 94 PHE A O 1
ATOM 742 N N . PRO A 1 95 ? -8.938 8.289 3.523 1 87.5 95 PRO A N 1
ATOM 743 C CA . PRO A 1 95 ? -10.391 8.164 3.354 1 87.5 95 PRO A CA 1
ATOM 744 C C . PRO A 1 95 ? -11.172 9.086 4.293 1 87.5 95 PRO A C 1
ATOM 746 O O . PRO A 1 95 ? -10.742 9.328 5.422 1 87.5 95 PRO A O 1
ATOM 749 N N . ASN A 1 96 ? -12.344 9.586 3.746 1 86.69 96 ASN A N 1
ATOM 750 C CA . ASN A 1 96 ? -13.367 10.312 4.496 1 86.69 96 ASN A CA 1
ATOM 751 C C . ASN A 1 96 ? -12.797 11.594 5.105 1 86.69 96 ASN A C 1
ATOM 753 O O . ASN A 1 96 ? -13.211 12.008 6.191 1 86.69 96 ASN A O 1
ATOM 757 N N . LEU A 1 97 ? -11.812 12.094 4.543 1 92.44 97 LEU A N 1
ATOM 758 C CA . LEU A 1 97 ? -11.242 13.352 5.008 1 92.44 97 LEU A CA 1
ATOM 759 C C . LEU A 1 97 ? -12.125 14.531 4.602 1 92.44 97 LEU A C 1
ATOM 761 O O . LEU A 1 97 ? -12.516 14.641 3.438 1 92.44 97 LEU A O 1
ATOM 765 N N . LYS A 1 98 ? -12.508 15.32 5.582 1 92.25 98 LYS A N 1
ATOM 766 C CA . LYS A 1 98 ? -13.156 16.578 5.25 1 92.25 98 LYS A CA 1
ATOM 767 C C . LYS A 1 98 ? -12.148 17.609 4.758 1 92.25 98 LYS A C 1
ATOM 769 O O . LYS A 1 98 ? -11.148 17.875 5.434 1 92.25 98 LYS A O 1
ATOM 774 N N . PRO A 1 99 ? -12.406 18.219 3.666 1 96.44 99 PRO A N 1
ATOM 775 C CA . PRO A 1 99 ? -11.398 19.094 3.057 1 96.44 99 PRO A CA 1
ATOM 776 C C . PRO A 1 99 ? -11.25 20.422 3.787 1 96.44 99 PRO A C 1
ATOM 778 O O . PRO A 1 99 ? -10.297 21.172 3.537 1 96.44 99 PRO A O 1
ATOM 781 N N . ASP A 1 100 ? -12.18 20.781 4.656 1 97.75 100 ASP A N 1
ATOM 782 C CA . ASP A 1 100 ? -12.086 22.047 5.379 1 97.75 100 ASP A CA 1
ATOM 783 C C . ASP A 1 100 ? -10.734 22.188 6.086 1 97.75 100 ASP A C 1
ATOM 785 O O . ASP A 1 100 ? -10.398 21.359 6.934 1 97.75 100 ASP A O 1
ATOM 789 N N . GLY A 1 101 ? -10.039 23.172 5.777 1 98.38 101 GLY A N 1
ATOM 790 C CA . GLY A 1 101 ? -8.688 23.344 6.293 1 98.38 101 GLY A CA 1
ATOM 791 C C . GLY A 1 101 ? -8.648 24.062 7.629 1 98.38 101 GLY A C 1
ATOM 792 O O . GLY A 1 101 ? -7.594 24.156 8.258 1 98.38 101 GLY A O 1
ATOM 793 N N . CYS A 1 102 ? -9.734 24.516 8.109 1 98.38 102 CYS A N 1
ATOM 794 C CA . CYS A 1 102 ? -9.703 25.359 9.289 1 98.38 102 CYS A CA 1
ATOM 795 C C . CYS A 1 102 ? -10.477 24.719 10.438 1 98.38 102 CYS A C 1
ATOM 797 O O . CYS A 1 102 ? -9.93 24.547 11.531 1 98.38 102 CYS A O 1
ATOM 799 N N . ASN A 1 103 ? -11.703 24.312 10.188 1 97 103 ASN A N 1
ATOM 800 C CA . ASN A 1 103 ? -12.539 23.781 11.258 1 97 103 ASN A CA 1
ATOM 801 C C . ASN A 1 103 ? -11.953 22.5 11.836 1 97 103 ASN A C 1
ATOM 803 O O . ASN A 1 103 ? -11.664 21.547 11.102 1 97 103 ASN A O 1
ATOM 807 N N . GLY A 1 104 ? -11.758 22.547 13.125 1 96.5 104 GLY A N 1
ATOM 808 C CA . GLY A 1 104 ? -11.242 21.375 13.797 1 96.5 104 GLY A CA 1
ATOM 809 C C . GLY A 1 104 ? -9.75 21.188 13.633 1 96.5 104 GLY A C 1
ATOM 810 O O . GLY A 1 104 ? -9.195 20.141 13.984 1 96.5 104 GLY A O 1
ATOM 811 N N . LYS A 1 105 ? -9.102 22.219 13.094 1 98.31 105 LYS A N 1
ATOM 812 C CA . LYS A 1 105 ? -7.672 22.094 12.82 1 98.31 105 LYS A CA 1
ATOM 813 C C . LYS A 1 105 ? -6.875 23.156 13.578 1 98.31 105 LYS A C 1
ATOM 815 O O . LYS A 1 105 ? -5.73 23.453 13.227 1 98.31 105 LYS A O 1
ATOM 820 N N . ASN A 1 106 ? -7.488 23.812 14.5 1 98.38 106 ASN A N 1
ATOM 821 C CA . ASN A 1 106 ? -6.883 24.859 15.305 1 98.38 106 ASN A CA 1
ATOM 822 C C . ASN A 1 106 ? -6.477 26.062 14.445 1 98.38 106 ASN A C 1
ATOM 824 O O . ASN A 1 106 ? -5.422 26.656 14.672 1 98.38 106 ASN A O 1
ATOM 828 N N . LEU A 1 107 ? -7.191 26.281 13.406 1 98.69 107 LEU A N 1
ATOM 829 C CA . LEU A 1 107 ? -6.98 27.453 12.547 1 98.69 107 LEU A CA 1
ATOM 830 C C . LEU A 1 107 ? -8.227 28.328 12.516 1 98.69 107 LEU A C 1
ATOM 832 O O . LEU A 1 107 ? -9.32 27.844 12.227 1 98.69 107 LEU A O 1
ATOM 836 N N . GLN A 1 108 ? -8.023 29.578 12.852 1 97.44 108 GLN A N 1
ATOM 837 C CA . GLN A 1 108 ? -9.086 30.578 12.695 1 97.44 108 GLN A CA 1
ATOM 838 C C . GLN A 1 108 ? -8.977 31.281 11.352 1 97.44 108 GLN A C 1
ATOM 840 O O . GLN A 1 108 ? -7.98 31.938 11.062 1 97.44 108 GLN A O 1
ATOM 845 N N . CYS A 1 109 ? -9.984 31.266 10.602 1 98.06 109 CYS A N 1
ATOM 846 C CA . CYS A 1 109 ? -9.961 31.859 9.266 1 98.06 109 CYS A CA 1
ATOM 847 C C . CYS A 1 109 ? -10.766 33.156 9.234 1 98.06 109 CYS A C 1
ATOM 849 O O . CYS A 1 109 ? -11.75 33.281 9.969 1 98.06 109 CYS A O 1
ATOM 851 N N . PRO A 1 110 ? -10.43 33.938 8.25 1 98.56 110 PRO A N 1
ATOM 852 C CA . PRO A 1 110 ? -9.422 33.781 7.199 1 98.56 110 PRO A CA 1
ATOM 853 C C . PRO A 1 110 ? -7.996 33.781 7.746 1 98.56 110 PRO A C 1
ATOM 855 O O . PRO A 1 110 ? -7.727 34.438 8.758 1 98.56 110 PRO A O 1
ATOM 858 N N . LEU A 1 111 ? -7.125 33.062 7.051 1 98.75 111 LEU A N 1
ATOM 859 C CA . LEU A 1 111 ? -5.695 33.156 7.305 1 98.75 111 LEU A CA 1
ATOM 860 C C . LEU A 1 111 ? -5.133 34.469 6.703 1 98.75 111 LEU A C 1
ATOM 862 O O . LEU A 1 111 ? -5.512 34.844 5.598 1 98.75 111 LEU A O 1
ATOM 866 N N . LEU A 1 112 ? -4.199 35 7.422 1 98.56 112 LEU A N 1
ATOM 867 C CA . LEU A 1 112 ? -3.584 36.25 6.957 1 98.56 112 LEU A CA 1
ATOM 868 C C . LEU A 1 112 ? -2.123 36.031 6.586 1 98.56 112 LEU A C 1
ATOM 870 O O . LEU A 1 112 ? -1.366 35.438 7.355 1 98.56 112 LEU A O 1
ATOM 874 N N . LYS A 1 113 ? -1.802 36.562 5.418 1 98.12 113 LYS A N 1
ATOM 875 C CA . LYS A 1 113 ? -0.419 36.469 4.961 1 98.12 113 LYS A CA 1
ATOM 876 C C . LYS A 1 113 ? 0.545 37.062 5.988 1 98.12 113 LYS A C 1
ATOM 878 O O . LYS A 1 113 ? 0.301 38.125 6.539 1 98.12 113 LYS A O 1
ATOM 883 N N . GLY A 1 114 ? 1.646 36.25 6.27 1 98.31 114 GLY A N 1
ATOM 884 C CA . GLY A 1 114 ? 2.695 36.75 7.152 1 98.31 114 GLY A CA 1
ATOM 885 C C . GLY A 1 114 ? 2.465 36.375 8.609 1 98.31 114 GLY A C 1
ATOM 886 O O . GLY A 1 114 ? 3.373 36.5 9.438 1 98.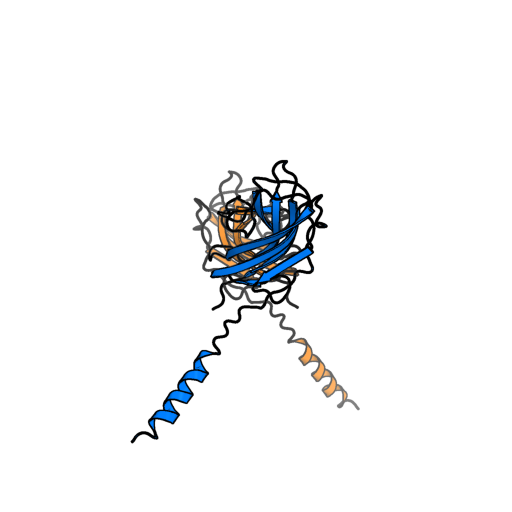31 114 GLY A O 1
ATOM 887 N N . LYS A 1 115 ? 1.302 36 9 1 98.56 115 LYS A N 1
ATOM 888 C CA . LYS A 1 115 ? 0.978 35.625 10.375 1 98.56 115 LYS A CA 1
ATOM 889 C C . LYS A 1 115 ? 1.362 34.188 10.672 1 98.56 115 LYS A C 1
ATOM 891 O O . LYS A 1 115 ? 1.248 33.312 9.805 1 98.56 115 LYS A O 1
ATOM 896 N N . SER A 1 116 ? 1.792 33.938 11.914 1 98.75 116 SER A N 1
ATOM 897 C CA . SER A 1 116 ? 2.152 32.594 12.367 1 98.75 116 SER A CA 1
ATOM 898 C C . SER A 1 116 ? 0.927 31.844 12.867 1 98.75 116 SER A C 1
ATOM 900 O O . SER A 1 116 ? 0.074 32.406 13.555 1 98.75 116 SER A O 1
ATOM 902 N N . TYR A 1 117 ? 0.868 30.562 12.477 1 98.81 117 TYR A N 1
ATOM 903 C CA . TYR A 1 117 ? -0.218 29.688 12.891 1 98.81 117 TYR A CA 1
ATOM 904 C C . TYR A 1 117 ? 0.318 28.328 13.32 1 98.81 117 TYR A C 1
ATOM 906 O O . TYR A 1 117 ? 1.455 27.969 13 1 98.81 117 TYR A O 1
ATOM 914 N N . THR A 1 118 ? -0.44 27.609 14.109 1 98.88 118 THR A N 1
ATOM 915 C CA . THR A 1 118 ? -0.224 26.188 14.383 1 98.88 118 THR A CA 1
ATOM 916 C C . THR A 1 118 ? -1.413 25.359 13.914 1 98.88 118 THR A C 1
ATOM 918 O O . THR A 1 118 ? -2.52 25.5 14.438 1 98.88 118 THR A O 1
ATOM 921 N N . PHE A 1 119 ? -1.196 24.625 12.953 1 98.75 119 PHE A N 1
ATOM 922 C CA . PHE A 1 119 ? -2.17 23.641 12.492 1 98.75 119 PHE A CA 1
ATOM 923 C C . PHE A 1 119 ? -2.139 22.391 13.367 1 98.75 119 PHE A C 1
ATOM 925 O O . PHE A 1 119 ? -1.063 21.906 13.719 1 98.75 119 PHE A O 1
ATOM 932 N N . GLN A 1 120 ? -3.342 21.891 13.727 1 98.62 120 GLN A N 1
ATOM 933 C CA . GLN A 1 120 ? -3.473 20.672 14.5 1 98.62 120 GLN A CA 1
ATOM 934 C C . GLN A 1 120 ? -4.559 19.766 13.93 1 98.62 120 GLN A C 1
ATOM 936 O O . GLN A 1 120 ? -5.664 20.219 13.633 1 98.62 120 GLN A O 1
ATOM 941 N N . TYR A 1 121 ? -4.172 18.531 13.812 1 98.12 121 TYR A N 1
ATOM 942 C CA . TYR A 1 121 ? -5.176 17.594 13.344 1 98.12 121 TYR A CA 1
ATOM 943 C C . TYR A 1 121 ? -4.973 16.219 13.961 1 98.12 121 TYR A C 1
ATOM 945 O O . TYR A 1 121 ? -3.904 15.617 13.82 1 98.12 121 TYR A O 1
ATOM 953 N N . ASN A 1 122 ? -6.043 15.703 14.617 1 96.75 122 ASN A N 1
ATOM 954 C CA . ASN A 1 122 ? -6.055 14.352 15.172 1 96.75 122 ASN A CA 1
ATOM 955 C C . ASN A 1 122 ? -6.637 13.352 14.18 1 96.75 122 ASN A C 1
ATOM 957 O O . ASN A 1 122 ? -7.797 13.469 13.781 1 96.75 122 ASN A O 1
ATOM 961 N N . LEU A 1 123 ? -5.836 12.367 13.82 1 96.19 123 LEU A N 1
ATOM 962 C CA . LEU A 1 123 ? -6.27 11.375 12.844 1 96.19 123 LEU A CA 1
ATOM 963 C C . LEU A 1 123 ? -6.492 10.016 13.508 1 96.19 123 LEU A C 1
ATOM 965 O O . LEU A 1 123 ? -5.664 9.57 14.305 1 96.19 123 LEU A O 1
ATOM 969 N N . GLU A 1 124 ? -7.582 9.484 13.164 1 95.25 124 GLU A N 1
ATOM 970 C CA . GLU A 1 124 ? -7.832 8.109 13.586 1 95.25 124 GLU A CA 1
ATOM 971 C C . GLU A 1 124 ? -7.305 7.109 12.562 1 95.25 124 GLU A C 1
ATOM 973 O O . GLU A 1 124 ? -7.586 7.238 11.367 1 95.25 124 GLU A O 1
ATOM 978 N N . VAL A 1 125 ? -6.57 6.176 13.07 1 94.94 125 VAL A N 1
ATOM 979 C CA . VAL A 1 125 ? -6.094 5.105 12.203 1 94.94 125 VAL A CA 1
ATOM 980 C C . VAL A 1 125 ? -7.008 3.889 12.336 1 94.94 125 VAL A C 1
ATOM 982 O O . VAL A 1 125 ? -6.953 3.164 13.328 1 94.94 125 VAL A O 1
ATOM 985 N N . LEU A 1 126 ? -7.77 3.686 11.258 1 93.62 126 LEU A N 1
ATOM 986 C CA . LEU A 1 126 ? -8.836 2.693 11.336 1 93.62 126 LEU A CA 1
ATOM 987 C C . LEU A 1 126 ? -8.289 1.285 11.133 1 93.62 126 LEU A C 1
ATOM 989 O O . LEU A 1 126 ? -7.234 1.107 10.516 1 93.62 126 LEU A O 1
ATOM 993 N N . PRO A 1 127 ? -9.023 0.303 11.602 1 92.5 127 PRO A N 1
ATOM 994 C CA . PRO A 1 127 ? -8.516 -1.072 11.57 1 92.5 127 PRO A CA 1
ATOM 995 C C . PRO A 1 127 ? -8.414 -1.626 10.148 1 92.5 127 PRO A C 1
ATOM 997 O O . PRO A 1 127 ? -7.648 -2.562 9.906 1 92.5 127 PRO A O 1
ATOM 1000 N N . TYR A 1 128 ? -9.133 -1.061 9.258 1 88.44 128 TYR A N 1
ATOM 1001 C CA . TYR A 1 128 ? -9.172 -1.65 7.926 1 88.44 128 TYR A CA 1
ATOM 1002 C C . TYR A 1 128 ? -8.125 -1.011 7.02 1 88.44 128 TYR A C 1
ATOM 1004 O O . TYR A 1 128 ? -7.984 -1.396 5.855 1 88.44 128 TYR A O 1
ATOM 1012 N N . TYR A 1 129 ? -7.414 -0.037 7.543 1 91.69 129 TYR A N 1
ATOM 1013 C CA . TYR A 1 129 ? -6.297 0.497 6.773 1 91.69 129 TYR A CA 1
ATOM 1014 C C . TYR A 1 129 ? -5.234 -0.569 6.543 1 91.69 129 TYR A C 1
ATOM 1016 O O . TYR A 1 129 ? -5 -1.421 7.402 1 91.69 129 TYR A O 1
ATOM 1024 N N . PRO A 1 130 ? -4.609 -0.495 5.453 1 91.19 130 PRO A N 1
ATOM 1025 C CA . PRO A 1 130 ? -3.52 -1.449 5.238 1 91.19 130 PRO A CA 1
ATOM 1026 C C . PRO A 1 130 ? -2.285 -1.135 6.082 1 91.19 130 PRO A C 1
ATOM 1028 O O . PRO A 1 130 ? -2.033 0.029 6.406 1 91.19 130 PRO A O 1
ATOM 1031 N N . THR A 1 131 ? -1.616 -2.244 6.43 1 93.12 131 THR A N 1
ATOM 1032 C CA . THR A 1 131 ? -0.285 -2.061 6.996 1 93.12 131 THR A CA 1
ATOM 1033 C C . THR A 1 131 ? 0.72 -1.693 5.91 1 93.12 131 THR A C 1
ATOM 1035 O O . THR A 1 131 ? 0.938 -2.465 4.973 1 93.12 131 THR A O 1
ATOM 1038 N N . ILE A 1 132 ? 1.294 -0.514 6.047 1 94 132 ILE A N 1
ATOM 1039 C CA . ILE A 1 132 ? 2.096 -0.039 4.926 1 94 132 ILE A CA 1
ATOM 1040 C C . ILE A 1 132 ? 3.129 0.97 5.422 1 94 132 ILE A C 1
ATOM 1042 O O . ILE A 1 132 ? 2.875 1.714 6.371 1 94 132 ILE A O 1
ATOM 1046 N N . THR A 1 133 ? 4.281 0.982 4.75 1 93.69 133 THR A N 1
ATOM 1047 C CA . THR A 1 133 ? 5.238 2.078 4.855 1 93.69 133 THR A CA 1
ATOM 1048 C C . THR A 1 133 ? 5.164 2.98 3.627 1 93.69 133 THR A C 1
ATOM 1050 O O . THR A 1 133 ? 5.223 2.502 2.492 1 93.69 133 THR A O 1
ATOM 1053 N N . ALA A 1 134 ? 4.984 4.27 3.873 1 94.94 134 ALA A N 1
ATOM 1054 C CA . ALA A 1 134 ? 4.742 5.215 2.789 1 94.94 134 ALA A CA 1
ATOM 1055 C C . ALA A 1 134 ? 5.223 6.617 3.162 1 94.94 134 ALA A C 1
ATOM 1057 O O . ALA A 1 134 ? 5.75 6.824 4.258 1 94.94 134 ALA A O 1
ATOM 1058 N N . LEU A 1 135 ? 5.141 7.5 2.199 1 96.44 135 LEU A N 1
ATOM 1059 C CA . LEU A 1 135 ? 5.227 8.93 2.477 1 96.44 135 LEU A CA 1
ATOM 1060 C C . LEU A 1 135 ? 3.838 9.547 2.607 1 96.44 135 LEU A C 1
ATOM 1062 O O . LEU A 1 135 ? 3.01 9.414 1.704 1 96.44 135 LEU A O 1
ATOM 1066 N N . ALA A 1 136 ? 3.602 10.117 3.697 1 97.44 136 ALA A N 1
ATOM 1067 C CA . ALA A 1 136 ? 2.359 10.867 3.859 1 97.44 136 ALA A CA 1
ATOM 1068 C C . ALA A 1 136 ? 2.488 12.273 3.279 1 97.44 136 ALA A C 1
ATOM 1070 O O . ALA A 1 136 ? 3.389 13.031 3.656 1 97.44 136 ALA A O 1
ATOM 1071 N N . LYS A 1 137 ? 1.645 12.617 2.418 1 97.38 137 LYS A N 1
ATOM 1072 C CA . LYS A 1 137 ? 1.583 13.953 1.839 1 97.38 137 LYS A CA 1
ATOM 1073 C C . LYS A 1 137 ? 0.522 14.805 2.533 1 97.38 137 LYS A C 1
ATOM 1075 O O . LYS A 1 137 ? -0.663 14.469 2.514 1 97.38 137 LYS A O 1
ATOM 1080 N N . TRP A 1 138 ? 0.929 15.836 3.074 1 97.62 138 TRP A N 1
ATOM 1081 C CA . TRP A 1 138 ? 0.062 16.812 3.715 1 97.62 138 TRP A CA 1
ATOM 1082 C C . TRP A 1 138 ? 0.004 18.109 2.904 1 97.62 138 TRP A C 1
ATOM 1084 O O . TRP A 1 138 ? 1.028 18.766 2.691 1 97.62 138 TRP A O 1
ATOM 1094 N N . ASN A 1 139 ? -1.216 18.422 2.541 1 97.19 139 ASN A N 1
ATOM 1095 C CA . ASN A 1 139 ? -1.362 19.578 1.67 1 97.19 139 ASN A CA 1
ATOM 1096 C C . ASN A 1 139 ? -2.498 20.484 2.133 1 97.19 139 ASN A C 1
ATOM 1098 O O . ASN A 1 139 ? -3.646 20.047 2.23 1 97.19 139 ASN A O 1
ATOM 1102 N N . LEU A 1 140 ? -2.146 21.688 2.496 1 97.31 140 LEU A N 1
ATOM 1103 C CA . LEU A 1 140 ? -3.117 22.75 2.707 1 97.31 140 LEU A CA 1
ATOM 1104 C C . LEU A 1 140 ? -3.086 23.75 1.555 1 97.31 140 LEU A C 1
ATOM 1106 O O . LEU A 1 140 ? -2.098 24.469 1.373 1 97.31 140 LEU A O 1
ATOM 1110 N N . THR A 1 141 ? -4.184 23.812 0.872 1 97.38 141 THR A N 1
ATOM 1111 C CA . THR A 1 141 ? -4.262 24.641 -0.325 1 97.38 141 THR A CA 1
ATOM 1112 C C . THR A 1 141 ? -5.113 25.875 -0.07 1 97.38 141 THR A C 1
ATOM 1114 O O . THR A 1 141 ? -6.207 25.781 0.488 1 97.38 141 THR A O 1
ATOM 1117 N N . GLY A 1 142 ? -4.57 26.938 -0.546 1 97.12 142 GLY A N 1
ATOM 1118 C CA . GLY A 1 142 ? -5.285 28.188 -0.372 1 97.12 142 GLY A CA 1
ATOM 1119 C C . GLY A 1 142 ? -6.324 28.438 -1.449 1 97.12 142 GLY A C 1
ATOM 1120 O O . GLY A 1 142 ? -6.578 27.578 -2.289 1 97.12 142 GLY A O 1
ATOM 1121 N N . ASP A 1 143 ? -7.008 29.625 -1.448 1 96.38 143 ASP A N 1
ATOM 1122 C CA . ASP A 1 143 ? -8.148 29.969 -2.295 1 96.38 143 ASP A CA 1
ATOM 1123 C C . ASP A 1 143 ? -7.734 30.047 -3.764 1 96.38 143 ASP A C 1
ATOM 1125 O O . ASP A 1 143 ? -8.539 29.766 -4.656 1 96.38 143 ASP A O 1
ATOM 1129 N N . ASP A 1 144 ? -6.496 30.359 -4.098 1 90.62 144 ASP A N 1
ATOM 1130 C CA . ASP A 1 144 ? -6.051 30.5 -5.48 1 90.62 144 ASP A CA 1
ATOM 1131 C C . ASP A 1 144 ? -5.348 29.234 -5.965 1 90.62 144 ASP A C 1
ATOM 1133 O O . ASP A 1 144 ? -4.52 29.297 -6.875 1 90.62 144 ASP A O 1
ATOM 1137 N N . GLU A 1 145 ? -5.551 28.156 -5.297 1 92.31 145 GLU A N 1
ATOM 1138 C CA . GLU A 1 145 ? -4.988 26.859 -5.664 1 92.31 145 GLU A CA 1
ATOM 1139 C C . GLU A 1 145 ? -3.475 26.828 -5.469 1 92.31 145 GLU A C 1
ATOM 1141 O O . GLU A 1 145 ? -2.771 26.047 -6.102 1 92.31 145 GLU A O 1
ATOM 1146 N N . LYS A 1 146 ? -3.129 27.859 -4.73 1 93.31 146 LYS A N 1
ATOM 1147 C CA . LYS A 1 146 ? -1.732 27.859 -4.309 1 93.31 146 LYS A CA 1
ATOM 1148 C C . LYS A 1 146 ? -1.583 27.234 -2.92 1 93.31 146 LYS A C 1
ATOM 1150 O O . LYS A 1 146 ? -2.383 27.516 -2.023 1 93.31 146 LYS A O 1
ATOM 1155 N N . ASP A 1 147 ? -0.559 26.469 -2.768 1 96.56 147 ASP A N 1
ATOM 1156 C CA . ASP A 1 147 ? -0.379 25.75 -1.508 1 96.56 147 ASP A CA 1
ATOM 1157 C C . ASP A 1 147 ? 0.088 26.703 -0.403 1 96.56 147 ASP A C 1
ATOM 1159 O O . ASP A 1 147 ? 0.999 27.5 -0.612 1 96.56 147 ASP A O 1
ATOM 1163 N N . ILE A 1 148 ? -0.596 26.609 0.699 1 96.94 148 ILE A N 1
ATOM 1164 C CA . ILE A 1 148 ? -0.093 27.219 1.924 1 96.94 148 ILE A CA 1
ATOM 1165 C C . ILE A 1 148 ? 1.089 26.422 2.457 1 96.94 148 ILE A C 1
ATOM 1167 O O . ILE A 1 148 ? 2.145 26.969 2.76 1 96.94 148 ILE A O 1
ATOM 1171 N N . PHE A 1 149 ? 0.924 25.141 2.523 1 97.38 149 PHE A N 1
ATOM 1172 C CA . PHE A 1 149 ? 2.047 24.219 2.668 1 97.38 149 PHE A CA 1
ATOM 1173 C C . PHE A 1 149 ? 1.728 22.859 2.033 1 97.38 149 PHE A C 1
ATOM 1175 O O . PHE A 1 149 ? 0.559 22.5 1.901 1 97.38 149 PHE A O 1
ATOM 1182 N N . CYS A 1 150 ? 2.783 22.25 1.673 1 97.62 150 CYS A N 1
ATOM 1183 C CA . CYS A 1 150 ? 2.734 20.891 1.185 1 97.62 150 CYS A CA 1
ATOM 1184 C C . CYS A 1 150 ? 4.039 20.156 1.478 1 97.62 150 CYS A C 1
ATOM 1186 O O . CYS A 1 150 ? 5.113 20.609 1.07 1 97.62 150 CYS A O 1
ATOM 1188 N N . PHE A 1 151 ? 3.918 19.078 2.188 1 98.06 151 PHE A N 1
ATOM 1189 C CA . PHE A 1 151 ? 5.137 18.344 2.504 1 98.06 151 PHE A CA 1
ATOM 1190 C C . PHE A 1 151 ? 4.871 16.844 2.568 1 98.06 151 PHE A C 1
ATOM 1192 O O . PHE A 1 151 ? 3.721 16.422 2.707 1 98.06 151 PHE A O 1
ATOM 1199 N N . LEU A 1 152 ? 5.934 16.094 2.41 1 97.69 152 LEU A N 1
ATOM 1200 C CA . LEU A 1 152 ? 5.941 14.641 2.564 1 97.69 152 LEU A CA 1
ATOM 1201 C C . LEU A 1 152 ? 6.695 14.234 3.826 1 97.69 152 LEU A C 1
ATOM 1203 O O . LEU A 1 152 ? 7.734 14.812 4.152 1 97.69 152 LEU A O 1
ATOM 1207 N N . ALA A 1 153 ? 6.18 13.289 4.504 1 97.94 153 ALA A N 1
ATOM 1208 C CA . ALA A 1 153 ? 6.84 12.719 5.672 1 97.94 153 ALA A CA 1
ATOM 1209 C C . ALA A 1 153 ? 6.727 11.195 5.676 1 97.94 153 ALA A C 1
ATOM 1211 O O . ALA A 1 153 ? 5.668 10.648 5.352 1 97.94 153 ALA A O 1
ATOM 1212 N N . PRO A 1 154 ? 7.773 10.523 6.074 1 97.5 154 PRO A N 1
ATOM 1213 C CA . PRO A 1 154 ? 7.664 9.062 6.145 1 97.5 154 PRO A CA 1
ATOM 1214 C C . PRO A 1 154 ? 6.793 8.594 7.309 1 97.5 154 PRO A C 1
ATOM 1216 O O . PRO A 1 154 ? 6.82 9.195 8.383 1 97.5 154 PRO A O 1
ATOM 1219 N N . VAL A 1 155 ? 6.07 7.559 7.059 1 97.5 155 VAL A N 1
ATOM 1220 C CA . VAL A 1 155 ? 5.195 6.996 8.086 1 97.5 155 VAL A CA 1
ATOM 1221 C C . VAL A 1 155 ? 5.023 5.496 7.852 1 97.5 155 VAL A C 1
ATOM 1223 O O . VAL A 1 155 ? 5.133 5.02 6.719 1 97.5 155 VAL A O 1
ATOM 1226 N N . SER A 1 156 ? 4.797 4.789 8.922 1 96.38 156 SER A N 1
ATOM 1227 C CA . SER A 1 156 ? 4.461 3.371 8.867 1 96.38 156 SER A CA 1
ATOM 1228 C C . SER A 1 156 ? 3.189 3.07 9.656 1 96.38 156 SER A C 1
ATOM 1230 O O . SER A 1 156 ? 3.121 3.34 10.859 1 96.38 156 SER A O 1
ATOM 1232 N N . ILE A 1 157 ? 2.203 2.576 8.922 1 96.25 157 ILE A N 1
ATOM 1233 C CA . ILE A 1 157 ? 1.014 2.064 9.594 1 96.25 157 ILE A CA 1
ATOM 1234 C C . ILE A 1 157 ? 1.22 0.598 9.969 1 96.25 157 ILE A C 1
ATOM 1236 O O . ILE A 1 157 ? 1.497 -0.235 9.102 1 96.25 157 ILE A O 1
ATOM 1240 N N . GLU A 1 158 ? 1.056 0.338 11.203 1 95.5 158 GLU A N 1
ATOM 1241 C CA . GLU A 1 158 ? 1.418 -0.971 11.734 1 95.5 158 GLU A CA 1
ATOM 1242 C C . GLU A 1 158 ? 0.193 -1.702 12.281 1 95.5 158 GLU A C 1
ATOM 1244 O O . GLU A 1 158 ? -0.846 -1.087 12.523 1 95.5 158 GLU A O 1
ATOM 1249 N N . PRO A 1 159 ? 0.341 -3.123 12.344 1 92.25 159 PRO A N 1
ATOM 1250 C CA . PRO A 1 159 ? -0.754 -3.836 13.008 1 92.25 159 PRO A CA 1
ATOM 1251 C C . PRO A 1 159 ? -1.053 -3.291 14.398 1 92.25 159 PRO A C 1
ATOM 1253 O O . PRO A 1 159 ? -0.168 -2.729 15.047 1 92.25 159 PRO A O 1
ATOM 1256 N N . ALA A 1 160 ? -2.32 -3.494 14.758 1 91.88 160 ALA A N 1
ATOM 1257 C CA . ALA A 1 160 ? -2.723 -3.043 16.094 1 91.88 160 ALA A CA 1
ATOM 1258 C C . ALA A 1 160 ? -1.873 -3.701 17.172 1 91.88 160 ALA A C 1
ATOM 1260 O O . ALA A 1 160 ? -1.448 -4.848 17.031 1 91.88 160 ALA A O 1
ATOM 1261 N N . GLN A 1 161 ? -1.548 -2.902 18.188 1 80.12 161 GLN A N 1
ATOM 1262 C CA . GLN A 1 161 ? -0.791 -3.443 19.312 1 80.12 161 GLN A CA 1
ATOM 1263 C C . GLN A 1 161 ? -1.667 -4.336 20.188 1 80.12 161 GLN A C 1
ATOM 1265 O O . GLN A 1 161 ? -2.852 -4.055 20.375 1 80.12 161 GLN A O 1
ATOM 1270 N N . SER A 1 162 ? -1.222 -5.633 20.344 1 64.62 162 SER A N 1
ATOM 1271 C CA . SER A 1 162 ? -1.933 -6.559 21.219 1 64.62 162 SER A CA 1
ATOM 1272 C C . SER A 1 162 ? -2.131 -5.969 22.609 1 64.62 162 SER A C 1
ATOM 1274 O O . SER A 1 162 ? -1.337 -5.137 23.062 1 64.62 162 SER A O 1
ATOM 1276 N N . MET B 1 1 ? 55.438 -39.531 13.055 1 33.78 1 MET B N 1
ATOM 1277 C CA . MET B 1 1 ? 55.094 -38.281 12.391 1 33.78 1 MET B CA 1
ATOM 1278 C C . MET B 1 1 ? 53.719 -38.344 11.797 1 33.78 1 MET B C 1
ATOM 1280 O O . MET B 1 1 ? 53.125 -37.312 11.438 1 33.78 1 MET B O 1
ATOM 1284 N N . ASN B 1 2 ? 53.125 -39.562 11.438 1 43.97 2 ASN B N 1
ATOM 1285 C CA . ASN B 1 2 ? 51.938 -39.719 10.633 1 43.97 2 ASN B CA 1
ATOM 1286 C C . ASN B 1 2 ? 50.656 -39.531 11.477 1 43.97 2 ASN B C 1
ATOM 1288 O O . ASN B 1 2 ? 49.562 -39.438 10.938 1 43.97 2 ASN B O 1
ATOM 1292 N N . LYS B 1 3 ? 50.656 -39.812 12.82 1 46.94 3 LYS B N 1
ATOM 1293 C CA . LYS B 1 3 ? 49.438 -39.875 13.641 1 46.94 3 LYS B CA 1
ATOM 1294 C C . LYS B 1 3 ? 48.875 -38.5 13.891 1 46.94 3 LYS B C 1
ATOM 1296 O O . LYS B 1 3 ? 47.781 -38.344 14.445 1 46.94 3 LYS B O 1
ATOM 1301 N N . ILE B 1 4 ? 49.625 -37.406 13.906 1 43.62 4 ILE B N 1
ATOM 1302 C CA . ILE B 1 4 ? 49.219 -36.062 14.305 1 43.62 4 ILE B CA 1
ATOM 1303 C C . ILE B 1 4 ? 48.344 -35.438 13.195 1 43.62 4 ILE B C 1
ATOM 1305 O O . ILE B 1 4 ? 47.469 -34.594 13.469 1 43.62 4 ILE B O 1
ATOM 1309 N N . ILE B 1 5 ? 48.5 -35.844 11.898 1 48.62 5 ILE B N 1
ATOM 1310 C CA . ILE B 1 5 ? 47.844 -35.188 10.789 1 48.62 5 ILE B CA 1
ATOM 1311 C C . ILE B 1 5 ? 46.375 -35.594 10.75 1 48.62 5 ILE B C 1
ATOM 1313 O O . ILE B 1 5 ? 45.5 -34.812 10.336 1 48.62 5 ILE B O 1
ATOM 1317 N N . LEU B 1 6 ? 46 -36.781 11.375 1 44.56 6 LEU B N 1
ATOM 1318 C CA . LEU B 1 6 ? 44.625 -37.25 11.211 1 44.56 6 LEU B CA 1
ATOM 1319 C C . LEU B 1 6 ? 43.688 -36.406 12.047 1 44.56 6 LEU B C 1
ATOM 1321 O O . LEU B 1 6 ? 42.5 -36.25 11.711 1 44.56 6 LEU B O 1
ATOM 1325 N N . THR B 1 7 ? 44.188 -35.781 13.211 1 48.22 7 THR B N 1
ATOM 1326 C CA . THR B 1 7 ? 43.219 -35.188 14.125 1 48.22 7 THR B CA 1
ATOM 1327 C C . THR B 1 7 ? 42.812 -33.781 13.633 1 48.22 7 THR B C 1
ATOM 1329 O O . THR B 1 7 ? 41.75 -33.312 13.961 1 48.22 7 THR B O 1
ATOM 1332 N N . VAL B 1 8 ? 43.719 -33.062 12.914 1 46.75 8 VAL B N 1
ATOM 1333 C CA . VAL B 1 8 ? 43.406 -31.688 12.562 1 46.75 8 VAL B CA 1
ATOM 1334 C C . VAL B 1 8 ? 42.375 -31.656 11.445 1 46.75 8 VAL B C 1
ATOM 1336 O O . VAL B 1 8 ? 41.562 -30.719 11.352 1 46.75 8 VAL B O 1
ATOM 1339 N N . PHE B 1 9 ? 42.375 -32.688 10.539 1 46.84 9 PHE B N 1
ATOM 1340 C CA . PHE B 1 9 ? 41.469 -32.562 9.391 1 46.84 9 PHE B CA 1
ATOM 1341 C C . PHE B 1 9 ? 40.031 -32.781 9.812 1 46.84 9 PHE B C 1
ATOM 1343 O O . PHE B 1 9 ? 39.094 -32.594 9.016 1 46.84 9 PHE B O 1
ATOM 1350 N N . LEU B 1 10 ? 39.75 -33.375 11.031 1 43 10 LEU B N 1
ATOM 1351 C CA . LEU B 1 10 ? 38.375 -33.656 11.383 1 43 10 LEU B CA 1
ATOM 1352 C C . LEU B 1 10 ? 37.656 -32.406 11.836 1 43 10 LEU B C 1
ATOM 1354 O O . LEU B 1 10 ? 36.438 -32.375 11.969 1 43 10 LEU B O 1
ATOM 1358 N N . GLN B 1 11 ? 38.5 -31.422 12.414 1 45.41 11 GLN B N 1
ATOM 1359 C CA . GLN B 1 11 ? 37.719 -30.344 13.016 1 45.41 11 GLN B CA 1
ATOM 1360 C C . GLN B 1 11 ? 37.125 -29.438 11.945 1 45.41 11 GLN B C 1
ATOM 1362 O O . GLN B 1 11 ? 36.438 -28.453 12.266 1 45.41 11 GLN B O 1
ATOM 1367 N N . LEU B 1 12 ? 37.656 -29.5 10.742 1 46.06 12 LEU B N 1
ATOM 1368 C CA . LEU B 1 12 ? 37.156 -28.453 9.859 1 46.06 12 LEU B CA 1
ATOM 1369 C C . LEU B 1 12 ? 35.75 -28.781 9.352 1 46.06 12 LEU B C 1
ATOM 1371 O O . LEU B 1 12 ? 35.156 -28.016 8.594 1 46.06 12 LEU B O 1
ATOM 1375 N N . ALA B 1 13 ? 35.344 -30.047 9.414 1 42.59 13 ALA B N 1
ATOM 1376 C CA . ALA B 1 13 ? 34.062 -30.359 8.742 1 42.59 13 ALA B CA 1
ATOM 1377 C C . ALA B 1 13 ? 32.906 -29.703 9.469 1 42.59 13 ALA B C 1
ATOM 1379 O O . ALA B 1 13 ? 31.781 -29.703 8.961 1 42.59 13 ALA B O 1
ATOM 1380 N N . ILE B 1 14 ? 33.062 -29.469 10.797 1 44.62 14 ILE B N 1
ATOM 1381 C CA . ILE B 1 14 ? 31.797 -29.203 11.492 1 44.62 14 ILE B CA 1
ATOM 1382 C C . ILE B 1 14 ? 31.312 -27.781 11.18 1 44.62 14 ILE B C 1
ATOM 1384 O O . ILE B 1 14 ? 30.219 -27.391 11.578 1 44.62 14 ILE B O 1
ATOM 1388 N N . LEU B 1 15 ? 32.25 -26.906 10.891 1 44.56 15 LEU B N 1
ATOM 1389 C CA . LEU B 1 15 ? 31.719 -25.547 10.953 1 44.56 15 LEU B CA 1
ATOM 1390 C C . LEU B 1 15 ? 30.734 -25.297 9.812 1 44.56 15 LEU B C 1
ATOM 1392 O O . LEU B 1 15 ? 30.297 -24.172 9.617 1 44.56 15 LEU B O 1
ATOM 1396 N N . SER B 1 16 ? 30.859 -26.172 8.805 1 41.19 16 SER B N 1
ATOM 1397 C CA . SER B 1 16 ? 30.141 -25.656 7.652 1 41.19 16 SER B CA 1
ATOM 1398 C C . SER B 1 16 ? 28.641 -25.516 7.949 1 41.19 16 SER B C 1
ATOM 1400 O O . SER B 1 16 ? 27.906 -24.906 7.172 1 41.19 16 SER B O 1
ATOM 1402 N N . LEU B 1 17 ? 28.109 -26.5 8.719 1 38.56 17 LEU B N 1
ATOM 1403 C CA . LEU B 1 17 ? 26.719 -26.781 8.383 1 38.56 17 LEU B CA 1
ATOM 1404 C C . LEU B 1 17 ? 25.828 -25.578 8.695 1 38.56 17 LEU B C 1
ATOM 1406 O O . LEU B 1 17 ? 24.656 -25.547 8.281 1 38.56 17 LEU B O 1
ATOM 1410 N N . LEU B 1 18 ? 26.125 -24.938 9.883 1 38.5 18 LEU B N 1
ATOM 1411 C CA . LEU B 1 18 ? 24.906 -24.391 10.477 1 38.5 18 LEU B CA 1
ATOM 1412 C C . LEU B 1 18 ? 24.438 -23.141 9.711 1 38.5 18 LEU B C 1
ATOM 1414 O O . LEU B 1 18 ? 23.719 -22.312 10.258 1 38.5 18 LEU B O 1
ATOM 1418 N N . PHE B 1 19 ? 25.188 -22.75 8.773 1 39.81 19 PHE B N 1
ATOM 1419 C CA . PHE B 1 19 ? 24.484 -21.609 8.188 1 39.81 19 PHE B CA 1
ATOM 1420 C C . PHE B 1 19 ? 23.109 -22.031 7.66 1 39.81 19 PHE B C 1
ATOM 1422 O O . PHE B 1 19 ? 22.969 -22.344 6.48 1 39.81 19 PHE B O 1
ATOM 1429 N N . ARG B 1 20 ? 22.438 -22.844 8.359 1 38.09 20 ARG B N 1
ATOM 1430 C CA . ARG B 1 20 ? 21.047 -22.984 7.906 1 38.09 20 ARG B CA 1
ATOM 1431 C C . ARG B 1 20 ? 20.406 -21.625 7.684 1 38.09 20 ARG B C 1
ATOM 1433 O O . ARG B 1 20 ? 20.172 -20.875 8.633 1 38.09 20 ARG B O 1
ATOM 1440 N N . ASP B 1 21 ? 20.703 -20.891 6.691 1 44.25 21 ASP B N 1
ATOM 1441 C CA . ASP B 1 21 ? 19.859 -19.781 6.242 1 44.25 21 ASP B CA 1
ATOM 1442 C C . ASP B 1 21 ? 18.406 -20 6.648 1 44.25 21 ASP B C 1
ATOM 1444 O O . ASP B 1 21 ? 17.875 -21.094 6.504 1 44.25 21 ASP B O 1
ATOM 1448 N N . ALA B 1 22 ? 17.938 -19.359 7.656 1 47.59 22 ALA B N 1
ATOM 1449 C CA . ALA B 1 22 ? 16.516 -19.312 8 1 47.59 22 ALA B CA 1
ATOM 1450 C C . ALA B 1 22 ? 15.641 -19.422 6.754 1 47.59 22 ALA B C 1
ATOM 1452 O O . ALA B 1 22 ? 15.141 -18.406 6.254 1 47.59 22 ALA B O 1
ATOM 1453 N N . LEU B 1 23 ? 16.125 -20.094 5.609 1 56.09 23 LEU B N 1
ATOM 1454 C CA . LEU B 1 23 ? 15.203 -20.328 4.504 1 56.09 23 LEU B CA 1
ATOM 1455 C C . LEU B 1 23 ? 13.922 -20.984 4.996 1 56.09 23 LEU B C 1
ATOM 1457 O O . LEU B 1 23 ? 13.953 -22.078 5.566 1 56.09 23 LEU B O 1
ATOM 1461 N N . GLY B 1 24 ? 13.008 -20.172 5.445 1 70.25 24 GLY B N 1
ATOM 1462 C CA . GLY B 1 24 ? 11.727 -20.766 5.797 1 70.25 24 GLY B CA 1
ATOM 1463 C C . GLY B 1 24 ? 11.367 -21.953 4.926 1 70.25 24 GLY B C 1
ATOM 1464 O O . GLY B 1 24 ? 11.852 -22.078 3.801 1 70.25 24 GLY B O 1
ATOM 1465 N N . GLY B 1 25 ? 10.773 -22.938 5.406 1 91.94 25 GLY B N 1
ATOM 1466 C CA . GLY B 1 25 ? 10.305 -24.125 4.719 1 91.94 25 GLY B CA 1
ATOM 1467 C C . GLY B 1 25 ? 9.219 -23.844 3.703 1 91.94 25 GLY B C 1
ATOM 1468 O O . GLY B 1 25 ? 8.953 -22.688 3.373 1 91.94 25 GLY B O 1
ATOM 1469 N N . THR B 1 26 ? 8.852 -24.828 3.01 1 96.88 26 THR B N 1
ATOM 1470 C CA . THR B 1 26 ? 7.715 -24.766 2.094 1 96.88 26 THR B CA 1
ATOM 1471 C C . THR B 1 26 ? 6.398 -24.828 2.861 1 96.88 26 THR B C 1
ATOM 1473 O O . THR B 1 26 ? 6.238 -25.625 3.783 1 96.88 26 THR B O 1
ATOM 1476 N N . PHE B 1 27 ? 5.48 -23.969 2.518 1 98.5 27 PHE B N 1
ATOM 1477 C CA . PHE B 1 27 ? 4.172 -23.906 3.158 1 98.5 27 PHE B CA 1
ATOM 1478 C C . PHE B 1 27 ? 3.059 -24.094 2.133 1 98.5 27 PHE B C 1
ATOM 1480 O O . PHE B 1 27 ? 3.1 -23.516 1.048 1 98.5 27 PHE B O 1
ATOM 1487 N N . ILE B 1 28 ? 2.105 -24.922 2.473 1 98.44 28 ILE B N 1
ATOM 1488 C CA . ILE B 1 28 ? 0.904 -25.078 1.661 1 98.44 28 ILE B CA 1
ATOM 1489 C C . ILE B 1 28 ? -0.143 -24.047 2.07 1 98.44 28 ILE B C 1
ATOM 1491 O O . ILE B 1 28 ? -0.616 -24.047 3.209 1 98.44 28 ILE B O 1
ATOM 1495 N N . LEU B 1 29 ? -0.494 -23.234 1.124 1 98.5 29 LEU B N 1
ATOM 1496 C CA . LEU B 1 29 ? -1.441 -22.188 1.454 1 98.5 29 LEU B CA 1
ATOM 1497 C C . LEU B 1 29 ? -2.82 -22.766 1.751 1 98.5 29 LEU B C 1
ATOM 1499 O O . LEU B 1 29 ? -3.27 -23.688 1.073 1 98.5 29 LEU B O 1
ATOM 1503 N N . LYS B 1 30 ? -3.453 -22.172 2.736 1 97.12 30 LYS B N 1
ATOM 1504 C CA . LYS B 1 30 ? -4.781 -22.609 3.152 1 97.12 30 LYS B CA 1
ATOM 1505 C C . LYS B 1 30 ? -5.828 -21.531 2.895 1 97.12 30 LYS B C 1
ATOM 1507 O O . LYS B 1 30 ? -7.02 -21.828 2.787 1 97.12 30 LYS B O 1
ATOM 1512 N N . ASP B 1 31 ? -5.395 -20.312 2.783 1 96.06 31 ASP B N 1
ATOM 1513 C CA . ASP B 1 31 ? -6.316 -19.172 2.707 1 96.06 31 ASP B CA 1
ATOM 1514 C C . ASP B 1 31 ? -6.309 -18.562 1.312 1 96.06 31 ASP B C 1
ATOM 1516 O O . ASP B 1 31 ? -6.23 -17.328 1.172 1 96.06 31 ASP B O 1
ATOM 1520 N N . ILE B 1 32 ? -6.418 -19.375 0.276 1 97.25 32 ILE B N 1
ATOM 1521 C CA . ILE B 1 32 ? -6.535 -18.797 -1.064 1 97.25 32 ILE B CA 1
ATOM 1522 C C . ILE B 1 32 ? -8.008 -18.578 -1.406 1 97.25 32 ILE B C 1
ATOM 1524 O O . ILE B 1 32 ? -8.867 -19.359 -0.987 1 97.25 32 ILE B O 1
ATOM 1528 N N . ARG B 1 33 ? -8.328 -17.547 -2.119 1 95.69 33 ARG B N 1
ATOM 1529 C CA . ARG B 1 33 ? -9.688 -17.203 -2.531 1 95.69 33 ARG B CA 1
ATOM 1530 C C . ARG B 1 33 ? -9.766 -17 -4.039 1 95.69 33 ARG B C 1
ATOM 1532 O O . ARG B 1 33 ? -8.812 -16.5 -4.656 1 95.69 33 ARG B O 1
ATOM 1539 N N . PRO B 1 34 ? -10.906 -17.406 -4.559 1 96.81 34 PRO B N 1
ATOM 1540 C CA . PRO B 1 34 ? -11.078 -17.109 -5.984 1 96.81 34 PRO B CA 1
ATOM 1541 C C . PRO B 1 34 ? -11.133 -15.617 -6.281 1 96.81 34 PRO B C 1
ATOM 1543 O O . PRO B 1 34 ? -11.578 -14.828 -5.441 1 96.81 34 PRO B O 1
ATOM 1546 N N . CYS B 1 35 ? -10.688 -15.258 -7.48 1 95.69 35 CYS B N 1
ATOM 1547 C CA . CYS B 1 35 ? -10.898 -13.891 -7.938 1 95.69 35 CYS B CA 1
ATOM 1548 C C . CYS B 1 35 ? -12.383 -13.625 -8.172 1 95.69 35 CYS B C 1
ATOM 1550 O O . CYS B 1 35 ? -13.219 -14.5 -7.945 1 95.69 35 CYS B O 1
ATOM 1552 N N . GLU B 1 36 ? -12.656 -12.312 -8.453 1 84 36 GLU B N 1
ATOM 1553 C CA . GLU B 1 36 ? -14.055 -11.977 -8.734 1 84 36 GLU B CA 1
ATOM 1554 C C . GLU B 1 36 ? -14.633 -12.867 -9.82 1 84 36 GLU B C 1
ATOM 1556 O O . GLU B 1 36 ? -14.031 -13.031 -10.883 1 84 36 GLU B O 1
ATOM 1561 N N . ASN B 1 37 ? -15.695 -13.562 -9.609 1 74.81 37 ASN B N 1
ATOM 1562 C CA . ASN B 1 37 ? -16.375 -14.492 -10.508 1 74.81 37 ASN B CA 1
ATOM 1563 C C . ASN B 1 37 ? -15.477 -15.672 -10.875 1 74.81 37 ASN B C 1
ATOM 1565 O O . ASN B 1 37 ? -15.688 -16.312 -11.898 1 74.81 37 ASN B O 1
ATOM 1569 N N . GLY B 1 38 ? -14.508 -15.82 -10.008 1 79.06 38 GLY B N 1
ATOM 1570 C CA . GLY B 1 38 ? -13.547 -16.828 -10.406 1 79.06 38 GLY B CA 1
ATOM 1571 C C . GLY B 1 38 ? -13.82 -18.188 -9.789 1 79.06 38 GLY B C 1
ATOM 1572 O O . GLY B 1 38 ? -14.703 -18.328 -8.945 1 79.06 38 GLY B O 1
ATOM 1573 N N . ASP B 1 39 ? -13.305 -19.172 -10.438 1 85 39 ASP B N 1
ATOM 1574 C CA . ASP B 1 39 ? -13.305 -20.578 -10.023 1 85 39 ASP B CA 1
ATOM 1575 C C . ASP B 1 39 ? -11.891 -21.078 -9.766 1 85 39 ASP B C 1
ATOM 1577 O O . ASP B 1 39 ? -10.992 -20.875 -10.594 1 85 39 ASP B O 1
ATOM 1581 N N . ILE B 1 40 ? -11.75 -21.641 -8.5 1 93.12 40 ILE B N 1
ATOM 1582 C CA . ILE B 1 40 ? -10.414 -22.141 -8.203 1 93.12 40 ILE B CA 1
ATOM 1583 C C . ILE B 1 40 ? -10.453 -23.656 -8.039 1 93.12 40 ILE B C 1
ATOM 1585 O O . ILE B 1 40 ? -9.57 -24.25 -7.414 1 93.12 40 ILE B O 1
ATOM 1589 N N . SER B 1 41 ? -11.539 -24.219 -8.555 1 93.75 41 SER B N 1
ATOM 1590 C CA . SER B 1 41 ? -11.711 -25.656 -8.398 1 93.75 41 SER B CA 1
ATOM 1591 C C . SER B 1 41 ? -10.617 -26.422 -9.133 1 93.75 41 SER B C 1
ATOM 1593 O O . SER B 1 41 ? -10.312 -27.578 -8.797 1 93.75 41 SER B O 1
ATOM 1595 N N . GLN B 1 42 ? -10.062 -25.859 -10.141 1 96.06 42 GLN B N 1
ATOM 1596 C CA . GLN B 1 42 ? -9.031 -26.516 -10.93 1 96.06 42 GLN B CA 1
ATOM 1597 C C . GLN B 1 42 ? -7.691 -26.516 -10.195 1 96.06 42 GLN B C 1
ATOM 1599 O O . GLN B 1 42 ? -6.758 -27.219 -10.594 1 96.06 42 GLN B O 1
ATOM 1604 N N . ILE B 1 43 ? -7.594 -25.75 -9.117 1 98.44 43 ILE B N 1
ATOM 1605 C CA . ILE B 1 43 ? -6.352 -25.688 -8.352 1 98.44 43 ILE B CA 1
ATOM 1606 C C . ILE B 1 43 ? -6.328 -26.797 -7.312 1 98.44 43 ILE B C 1
ATOM 1608 O O . ILE B 1 43 ? -7.246 -26.922 -6.496 1 98.44 43 ILE B O 1
ATOM 1612 N N . LYS B 1 44 ? -5.328 -27.578 -7.32 1 98.44 44 LYS B N 1
ATOM 1613 C CA . LYS B 1 44 ? -5.176 -28.672 -6.363 1 98.44 44 LYS B CA 1
ATOM 1614 C C . LYS B 1 44 ? -4.418 -28.203 -5.121 1 98.44 44 LYS B C 1
ATOM 1616 O O . LYS B 1 44 ? -4.785 -28.547 -3.998 1 98.44 44 LYS B O 1
ATOM 1621 N N . GLU B 1 45 ? -3.379 -27.453 -5.43 1 98.44 45 GLU B N 1
ATOM 1622 C CA . GLU B 1 45 ? -2.52 -27.031 -4.324 1 98.44 45 GLU B CA 1
ATOM 1623 C C . GLU B 1 45 ? -1.693 -25.812 -4.707 1 98.44 45 GLU B C 1
ATOM 1625 O O . GLU B 1 45 ? -1.224 -25.703 -5.84 1 98.44 45 GLU B O 1
ATOM 1630 N N . VAL B 1 46 ? -1.474 -24.938 -3.699 1 98.81 46 VAL B N 1
ATOM 1631 C CA . VAL B 1 46 ? -0.585 -23.797 -3.848 1 98.81 46 VAL B CA 1
ATOM 1632 C C . VAL B 1 46 ? 0.487 -23.828 -2.762 1 98.81 46 VAL B C 1
ATOM 1634 O O . VAL B 1 46 ? 0.174 -23.938 -1.575 1 98.81 46 VAL B O 1
ATOM 1637 N N . ARG B 1 47 ? 1.751 -23.719 -3.158 1 98.75 47 ARG B N 1
ATOM 1638 C CA . ARG B 1 47 ? 2.871 -23.75 -2.225 1 98.75 47 ARG B CA 1
ATOM 1639 C C . ARG B 1 47 ? 3.742 -22.5 -2.379 1 98.75 47 ARG B C 1
ATOM 1641 O O . ARG B 1 47 ? 3.941 -22.016 -3.492 1 98.75 47 ARG B O 1
ATOM 1648 N N . VAL B 1 48 ? 4.258 -22.062 -1.29 1 98.75 48 VAL B N 1
ATOM 1649 C CA . VAL B 1 48 ? 5.156 -20.922 -1.269 1 98.75 48 VAL B CA 1
ATOM 1650 C C . VAL B 1 48 ? 6.422 -21.266 -0.488 1 98.75 48 VAL B C 1
ATOM 1652 O O . VAL B 1 48 ? 6.352 -21.859 0.591 1 98.75 48 VAL B O 1
ATOM 1655 N N . THR B 1 49 ? 7.582 -20.859 -1.031 1 98 49 THR B N 1
ATOM 1656 C CA . THR B 1 49 ? 8.875 -21.047 -0.381 1 98 49 THR B CA 1
ATOM 1657 C C . THR B 1 49 ? 9.742 -19.812 -0.521 1 98 49 THR B C 1
ATOM 1659 O O . THR B 1 49 ? 10.055 -19.391 -1.636 1 98 49 THR B O 1
ATOM 1662 N N . PRO B 1 50 ? 10.242 -19.266 0.579 1 97.12 50 PRO B N 1
ATOM 1663 C CA . PRO B 1 50 ? 10.039 -19.672 1.973 1 97.12 50 PRO B CA 1
ATOM 1664 C C . PRO B 1 50 ? 8.758 -19.094 2.572 1 97.12 50 PRO B C 1
ATOM 1666 O O . PRO B 1 50 ? 8.375 -17.969 2.264 1 97.12 50 PRO B O 1
ATOM 1669 N N . CYS B 1 51 ? 8.102 -19.859 3.346 1 97.75 51 CYS B N 1
ATOM 1670 C CA . CYS B 1 51 ? 6.926 -19.453 4.105 1 97.75 51 CYS B CA 1
ATOM 1671 C C . CYS B 1 51 ? 6.652 -20.422 5.25 1 97.75 51 CYS B C 1
ATOM 1673 O O . CYS B 1 51 ? 6.645 -21.641 5.047 1 97.75 51 CYS B O 1
ATOM 1675 N N . ASP B 1 52 ? 6.469 -19.828 6.453 1 95.62 52 ASP B N 1
ATOM 1676 C CA . ASP B 1 52 ? 6.227 -20.688 7.605 1 95.62 52 ASP B CA 1
ATOM 1677 C C . ASP B 1 52 ? 4.762 -20.656 8.023 1 95.62 52 ASP B C 1
ATOM 1679 O O . ASP B 1 52 ? 4.254 -21.609 8.617 1 95.62 52 ASP B O 1
ATOM 1683 N N . LYS B 1 53 ? 4.168 -19.484 7.746 1 95.94 53 LYS B N 1
ATOM 1684 C CA . LYS B 1 53 ? 2.758 -19.297 8.07 1 95.94 53 LYS B CA 1
ATOM 1685 C C . LYS B 1 53 ? 2.137 -18.188 7.223 1 95.94 53 LYS B C 1
ATOM 1687 O O . LYS B 1 53 ? 2.85 -17.344 6.688 1 95.94 53 LYS B O 1
ATOM 1692 N N . GLU B 1 54 ? 0.809 -18.188 7.195 1 95.62 54 GLU B N 1
ATOM 1693 C CA . GLU B 1 54 ? 0.111 -17.141 6.457 1 95.62 54 GLU B CA 1
ATOM 1694 C C . GLU B 1 54 ? -0.233 -15.961 7.363 1 95.62 54 GLU B C 1
ATOM 1696 O O . GLU B 1 54 ? -0.603 -16.156 8.523 1 95.62 54 GLU B O 1
ATOM 1701 N N . PRO B 1 55 ? -0.164 -14.875 6.836 1 96.62 55 PRO B N 1
ATOM 1702 C CA . PRO B 1 55 ? 0.405 -14.492 5.543 1 96.62 55 PRO B CA 1
ATOM 1703 C C . PRO B 1 55 ? 1.912 -14.719 5.469 1 96.62 55 PRO B C 1
ATOM 1705 O O . PRO B 1 55 ? 2.619 -14.539 6.461 1 96.62 55 PRO B O 1
ATOM 1708 N N . CYS B 1 56 ? 2.338 -15.172 4.332 1 97.88 56 CYS B N 1
ATOM 1709 C CA . CYS B 1 56 ? 3.775 -15.305 4.121 1 97.88 56 CYS B CA 1
ATOM 1710 C C . CYS B 1 56 ? 4.469 -13.953 4.238 1 97.88 56 CYS B C 1
ATOM 1712 O O . CYS B 1 56 ? 4.07 -12.984 3.584 1 97.88 56 CYS B O 1
ATOM 1714 N N . LYS B 1 57 ? 5.426 -13.93 5.094 1 97.12 57 LYS B N 1
ATOM 1715 C CA . LYS B 1 57 ? 6.254 -12.742 5.258 1 97.12 57 LYS B CA 1
ATOM 1716 C C . LYS B 1 57 ? 7.523 -12.836 4.418 1 97.12 57 LYS B C 1
ATOM 1718 O O . LYS B 1 57 ? 8.438 -13.602 4.75 1 97.12 57 LYS B O 1
ATOM 1723 N N . ILE B 1 58 ? 7.582 -12.078 3.381 1 96.88 58 ILE B N 1
ATOM 1724 C CA . ILE B 1 58 ? 8.688 -12.141 2.434 1 96.88 58 ILE B CA 1
ATOM 1725 C C . ILE B 1 58 ? 9.562 -10.891 2.572 1 96.88 58 ILE B C 1
ATOM 1727 O O . ILE B 1 58 ? 9.109 -9.781 2.281 1 96.88 58 ILE B O 1
ATOM 1731 N N . PRO B 1 59 ? 10.758 -11.078 2.953 1 96.81 59 PRO B N 1
ATOM 1732 C CA . PRO B 1 59 ? 11.625 -9.898 3.059 1 96.81 59 PRO B CA 1
ATOM 1733 C C . PRO B 1 59 ? 12.031 -9.344 1.698 1 96.81 59 PRO B C 1
ATOM 1735 O O . PRO B 1 59 ? 12.18 -10.102 0.736 1 96.81 59 PRO B O 1
ATOM 1738 N N . LYS B 1 60 ? 12.172 -8.039 1.713 1 95.75 60 LYS B N 1
ATOM 1739 C CA . LYS B 1 60 ? 12.82 -7.438 0.549 1 95.75 60 LYS B CA 1
ATOM 1740 C C . LYS B 1 60 ? 14.219 -8.008 0.34 1 95.75 60 LYS B C 1
ATOM 1742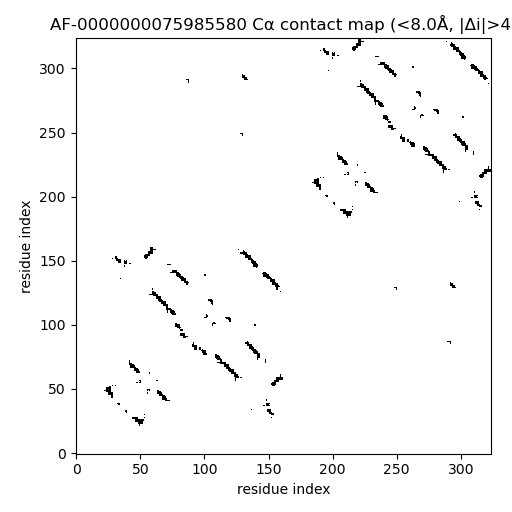 O O . LYS B 1 60 ? 14.805 -8.586 1.258 1 95.75 60 LYS B O 1
ATOM 1747 N N . ARG B 1 61 ? 14.773 -7.895 -0.855 1 96 61 ARG B N 1
ATOM 1748 C CA . ARG B 1 61 ? 16.062 -8.43 -1.262 1 96 61 ARG B CA 1
ATOM 1749 C C . ARG B 1 61 ? 16.109 -9.953 -1.109 1 96 61 ARG B C 1
ATOM 1751 O O . ARG B 1 61 ? 17.078 -10.508 -0.601 1 96 61 ARG B O 1
ATOM 1758 N N . SER B 1 62 ? 15.047 -10.531 -1.382 1 96 62 SER B N 1
ATOM 1759 C CA . SER B 1 62 ? 14.922 -11.992 -1.341 1 96 62 SER B CA 1
ATOM 1760 C C . SER B 1 62 ? 14.148 -12.508 -2.545 1 96 62 SER B C 1
ATOM 1762 O O . SER B 1 62 ? 13.75 -11.734 -3.416 1 96 62 SER B O 1
ATOM 1764 N N . SER B 1 63 ? 14.086 -13.812 -2.59 1 95.94 63 SER B N 1
ATOM 1765 C CA . SER B 1 63 ? 13.289 -14.469 -3.619 1 95.94 63 SER B CA 1
ATOM 1766 C C . SER B 1 63 ? 12.227 -15.375 -2.998 1 95.94 63 SER B C 1
ATOM 1768 O O . SER B 1 63 ? 12.398 -15.875 -1.888 1 95.94 63 SER B O 1
ATOM 1770 N N . VAL B 1 64 ? 11.219 -15.57 -3.756 1 97.31 64 VAL B N 1
ATOM 1771 C CA . VAL B 1 64 ? 10.133 -16.438 -3.305 1 97.31 64 VAL B CA 1
ATOM 1772 C C . VAL B 1 64 ? 9.664 -17.328 -4.457 1 97.31 64 VAL B C 1
ATOM 1774 O O . VAL B 1 64 ? 9.539 -16.859 -5.594 1 97.31 64 VAL B O 1
ATOM 1777 N N . LEU B 1 65 ? 9.531 -18.562 -4.145 1 98.19 65 LEU B N 1
ATOM 1778 C CA . LEU B 1 65 ? 9.039 -19.516 -5.125 1 98.19 65 LEU B CA 1
ATOM 1779 C C . LEU B 1 65 ? 7.551 -19.797 -4.918 1 98.19 65 LEU B C 1
ATOM 1781 O O . LEU B 1 65 ? 7.133 -20.156 -3.818 1 98.19 65 LEU B O 1
ATOM 1785 N N . MET B 1 66 ? 6.773 -19.625 -5.961 1 98.31 66 MET B N 1
ATOM 1786 C CA . MET B 1 66 ? 5.359 -19.984 -5.988 1 98.31 66 MET B CA 1
ATOM 1787 C C . MET B 1 66 ? 5.117 -21.203 -6.871 1 98.31 66 MET B C 1
ATOM 1789 O O . MET B 1 66 ? 5.582 -21.25 -8.016 1 98.31 66 MET B O 1
ATOM 1793 N N . GLU B 1 67 ? 4.402 -22.125 -6.316 1 98.81 67 GLU B N 1
ATOM 1794 C CA . GLU B 1 67 ? 4.02 -23.297 -7.086 1 98.81 67 GLU B CA 1
ATOM 1795 C C . GLU B 1 67 ? 2.514 -23.531 -7.027 1 98.81 67 GLU B C 1
ATOM 1797 O O . GLU B 1 67 ? 1.907 -23.438 -5.957 1 98.81 67 GLU B O 1
ATOM 1802 N N . VAL B 1 68 ? 1.904 -23.828 -8.148 1 98.88 68 VAL B N 1
ATOM 1803 C CA . VAL B 1 68 ? 0.474 -24.094 -8.25 1 98.88 68 VAL B CA 1
ATOM 1804 C C . VAL B 1 68 ? 0.25 -25.406 -9 1 98.88 68 VAL B C 1
ATOM 1806 O O . VAL B 1 68 ? 0.604 -25.531 -10.172 1 98.88 68 VAL B O 1
ATOM 1809 N N . ASP B 1 69 ? -0.298 -26.391 -8.352 1 98.88 69 ASP B N 1
ATOM 1810 C CA . ASP B 1 69 ? -0.79 -27.594 -9.023 1 98.88 69 ASP B CA 1
ATOM 1811 C C . ASP B 1 69 ? -2.236 -27.422 -9.477 1 98.88 69 ASP B C 1
ATOM 1813 O O . ASP B 1 69 ? -3.105 -27.062 -8.68 1 98.88 69 ASP B O 1
ATOM 1817 N N . PHE B 1 70 ? -2.469 -27.734 -10.766 1 98.75 70 PHE B N 1
ATOM 1818 C CA . PHE B 1 70 ? -3.818 -27.5 -11.258 1 98.75 70 PHE B CA 1
ATOM 1819 C C . PHE B 1 70 ? -4.133 -28.422 -12.43 1 98.75 70 PHE B C 1
ATOM 1821 O O . PHE B 1 70 ? -3.23 -29.047 -12.992 1 98.75 70 PHE B O 1
ATOM 1828 N N . ILE B 1 71 ? -5.422 -28.516 -12.719 1 98.62 71 ILE B N 1
ATOM 1829 C CA . ILE B 1 71 ? -5.91 -29.156 -13.938 1 98.62 71 ILE B CA 1
ATOM 1830 C C . ILE B 1 71 ? -6.402 -28.094 -14.914 1 98.62 71 ILE B C 1
ATOM 1832 O O . ILE B 1 71 ? -7.27 -27.281 -14.586 1 98.62 71 ILE B O 1
ATOM 1836 N N . ALA B 1 72 ? -5.836 -28.125 -16.109 1 98.12 72 ALA B N 1
ATOM 1837 C CA . ALA B 1 72 ? -6.238 -27.125 -17.094 1 98.12 72 ALA B CA 1
ATOM 1838 C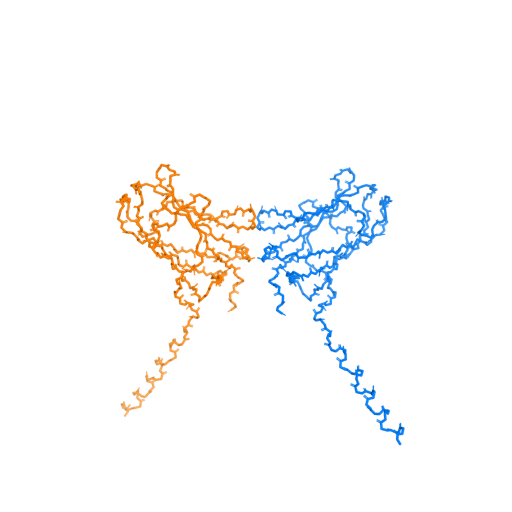 C . ALA B 1 72 ? -7.711 -27.281 -17.453 1 98.12 72 ALA B C 1
ATOM 1840 O O . ALA B 1 72 ? -8.172 -28.391 -17.75 1 98.12 72 ALA B O 1
ATOM 1841 N N . ASN B 1 73 ? -8.438 -26.172 -17.484 1 97 73 ASN B N 1
ATOM 1842 C CA . ASN B 1 73 ? -9.867 -26.203 -17.797 1 97 73 ASN B CA 1
ATOM 1843 C C . ASN B 1 73 ? -10.133 -25.844 -19.25 1 97 73 ASN B C 1
ATOM 1845 O O . ASN B 1 73 ? -11.289 -25.75 -19.672 1 97 73 ASN B O 1
ATOM 1849 N N . GLN B 1 74 ? -9.086 -25.656 -20.016 1 97.31 74 GLN B N 1
ATOM 1850 C CA . GLN B 1 74 ? -9.156 -25.266 -21.422 1 97.31 74 GLN B CA 1
ATOM 1851 C C . GLN B 1 74 ? -7.832 -25.547 -22.141 1 97.31 74 GLN B C 1
ATOM 1853 O O . GLN B 1 74 ? -6.785 -25.656 -21.5 1 97.31 74 GLN B O 1
ATOM 1858 N N . ASN B 1 75 ? -7.941 -25.688 -23.438 1 98.19 75 ASN B N 1
ATOM 1859 C CA . ASN B 1 75 ? -6.73 -25.609 -24.25 1 98.19 75 ASN B CA 1
ATOM 1860 C C . ASN B 1 75 ? -6.203 -24.188 -24.344 1 98.19 75 ASN B C 1
ATOM 1862 O O . ASN B 1 75 ? -6.98 -23.234 -24.469 1 98.19 75 ASN B O 1
ATOM 1866 N N . SER B 1 76 ? -4.891 -24.047 -24.297 1 98.38 76 SER B N 1
ATOM 1867 C CA . SER B 1 76 ? -4.312 -22.719 -24.422 1 98.38 76 SER B CA 1
ATOM 1868 C C . SER B 1 76 ? -2.9 -22.781 -25 1 98.38 76 SER B C 1
ATOM 1870 O O . SER B 1 76 ? -2.057 -23.531 -24.516 1 98.38 76 SER B O 1
ATOM 1872 N N . THR B 1 77 ? -2.658 -21.953 -25.969 1 98.38 77 THR B N 1
ATOM 1873 C CA . THR B 1 77 ? -1.359 -21.953 -26.641 1 98.38 77 THR B CA 1
ATOM 1874 C C . THR B 1 77 ? -0.455 -20.875 -26.047 1 98.38 77 THR B C 1
ATOM 1876 O O . THR B 1 77 ? 0.755 -21.078 -25.922 1 98.38 77 THR B O 1
ATOM 1879 N N . LYS B 1 78 ? -1.053 -19.734 -25.719 1 98.06 78 LYS B N 1
ATOM 1880 C CA . LYS B 1 78 ? -0.269 -18.594 -25.234 1 98.06 78 LYS B CA 1
ATOM 1881 C C . LYS B 1 78 ? -0.908 -17.984 -24 1 98.06 78 LYS B C 1
ATOM 1883 O O . LYS B 1 78 ? -1.271 -16.797 -24 1 98.06 78 LYS B O 1
ATOM 1888 N N . PRO B 1 79 ? -0.965 -18.734 -22.969 1 98.38 79 PRO B N 1
ATOM 1889 C CA . PRO B 1 79 ? -1.529 -18.141 -21.75 1 98.38 79 PRO B CA 1
ATOM 1890 C C . PRO B 1 79 ? -0.722 -16.938 -21.25 1 98.38 79 PRO B C 1
ATOM 1892 O O . PRO B 1 79 ? 0.484 -16.859 -21.484 1 98.38 79 PRO B O 1
ATOM 1895 N N . LYS B 1 80 ? -1.404 -16.062 -20.547 1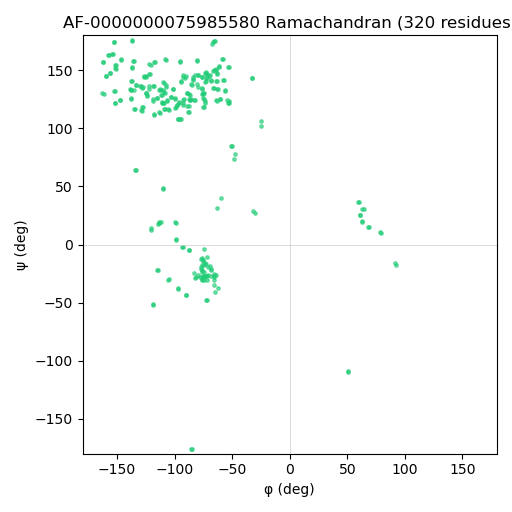 98.44 80 LYS B N 1
ATOM 1896 C CA . LYS B 1 80 ? -0.784 -14.852 -20.047 1 98.44 80 LYS B CA 1
ATOM 1897 C C . LYS B 1 80 ? -0.828 -14.797 -18.516 1 98.44 80 LYS B C 1
ATOM 1899 O O . LYS B 1 80 ? -1.864 -15.078 -17.922 1 98.44 80 LYS B O 1
ATOM 1904 N N . LEU B 1 81 ? 0.268 -14.406 -18.016 1 98.12 81 LEU B N 1
ATOM 1905 C CA . LEU B 1 81 ? 0.38 -14.266 -16.562 1 98.12 81 LEU B CA 1
ATOM 1906 C C . LEU B 1 81 ? 0.256 -12.805 -16.141 1 98.12 81 LEU B C 1
ATOM 1908 O O . LEU B 1 81 ? 0.844 -11.922 -16.766 1 98.12 81 LEU B O 1
ATOM 1912 N N . SER B 1 82 ? -0.538 -12.586 -15.141 1 97.31 82 SER B N 1
ATOM 1913 C CA . SER B 1 82 ? -0.579 -11.297 -14.453 1 97.31 82 SER B CA 1
ATOM 1914 C C . SER B 1 82 ? -0.558 -11.469 -12.945 1 97.31 82 SER B C 1
ATOM 1916 O O . SER B 1 82 ? -1.179 -12.398 -12.414 1 97.31 82 SER B O 1
ATOM 1918 N N . ILE B 1 83 ? 0.258 -10.609 -12.258 1 97.5 83 ILE B N 1
ATOM 1919 C CA . ILE B 1 83 ? 0.338 -10.57 -10.805 1 97.5 83 ILE B CA 1
ATOM 1920 C C . ILE B 1 83 ? 0.062 -9.156 -10.305 1 97.5 83 ILE B C 1
ATOM 1922 O O . ILE B 1 83 ? 0.627 -8.188 -10.828 1 97.5 83 ILE B O 1
ATOM 1926 N N . GLU B 1 84 ? -0.834 -9.039 -9.328 1 95.62 84 GLU B N 1
ATOM 1927 C CA . GLU B 1 84 ? -1.185 -7.742 -8.75 1 95.62 84 GLU B CA 1
ATOM 1928 C C . GLU B 1 84 ? -1.282 -7.824 -7.23 1 95.62 84 GLU B C 1
ATOM 1930 O O . GLU B 1 84 ? -1.548 -8.898 -6.68 1 95.62 84 GLU B O 1
ATOM 1935 N N . ALA B 1 85 ? -1.029 -6.73 -6.586 1 93.69 85 ALA B N 1
ATOM 1936 C CA . ALA B 1 85 ? -1.32 -6.57 -5.164 1 93.69 85 ALA B CA 1
ATOM 1937 C C . ALA B 1 85 ? -2.635 -5.824 -4.953 1 93.69 85 ALA B C 1
ATOM 1939 O O . ALA B 1 85 ? -2.803 -4.703 -5.441 1 93.69 85 ALA B O 1
ATOM 1940 N N . LYS B 1 86 ? -3.492 -6.477 -4.359 1 92.94 86 LYS B N 1
ATOM 1941 C CA . LYS B 1 86 ? -4.727 -5.805 -3.971 1 92.94 86 LYS B CA 1
ATOM 1942 C C . LYS B 1 86 ? -4.59 -5.152 -2.598 1 92.94 86 LYS B C 1
ATOM 1944 O O . LYS B 1 86 ? -4.402 -5.84 -1.593 1 92.94 86 LYS B O 1
ATOM 1949 N N . ILE B 1 87 ? -4.633 -3.861 -2.533 1 88.81 87 ILE B N 1
ATOM 1950 C CA . ILE B 1 87 ? -4.625 -3.08 -1.3 1 88.81 87 ILE B CA 1
ATOM 1951 C C . ILE B 1 87 ? -5.969 -2.373 -1.13 1 88.81 87 ILE B C 1
ATOM 1953 O O . ILE B 1 87 ? -6.305 -1.47 -1.899 1 88.81 87 ILE B O 1
ATOM 1957 N N . THR B 1 88 ? -6.703 -2.762 -0.126 1 81.44 88 THR B N 1
ATOM 1958 C CA . THR B 1 88 ? -8.07 -2.275 0.012 1 81.44 88 THR B CA 1
ATOM 1959 C C . THR B 1 88 ? -8.844 -2.461 -1.291 1 81.44 88 THR B C 1
ATOM 1961 O O . THR B 1 88 ? -9.117 -3.59 -1.703 1 81.44 88 THR B O 1
ATOM 1964 N N . ASP B 1 89 ? -9.141 -1.375 -1.993 1 80.88 89 ASP B N 1
ATOM 1965 C CA . ASP B 1 89 ? -9.953 -1.512 -3.197 1 80.88 89 ASP B CA 1
ATOM 1966 C C . ASP B 1 89 ? -9.148 -1.174 -4.449 1 80.88 89 ASP B C 1
ATOM 1968 O O . ASP B 1 89 ? -9.719 -0.938 -5.516 1 80.88 89 ASP B O 1
ATOM 1972 N N . VAL B 1 90 ? -7.887 -1.23 -4.258 1 85.31 90 VAL B N 1
ATOM 1973 C CA . VAL B 1 90 ? -7.027 -0.889 -5.387 1 85.31 90 VAL B CA 1
ATOM 1974 C C . VAL B 1 90 ? -6.105 -2.062 -5.707 1 85.31 90 VAL B C 1
ATOM 1976 O O . VAL B 1 90 ? -5.672 -2.785 -4.805 1 85.31 90 VAL B O 1
ATOM 1979 N N . TYR B 1 91 ? -5.793 -2.215 -7.047 1 90.5 91 TYR B N 1
ATOM 1980 C CA . TYR B 1 91 ? -4.832 -3.207 -7.52 1 90.5 91 TYR B CA 1
ATOM 1981 C C . TYR B 1 91 ? -3.57 -2.539 -8.047 1 90.5 91 TYR B C 1
ATOM 1983 O O . TYR B 1 91 ? -3.643 -1.62 -8.867 1 90.5 91 TYR B O 1
ATOM 1991 N N . LEU B 1 92 ? -2.479 -2.99 -7.566 1 88.81 92 LEU B N 1
ATOM 1992 C CA . LEU B 1 92 ? -1.181 -2.539 -8.055 1 88.81 92 LEU B CA 1
ATOM 1993 C C . LEU B 1 92 ? -0.47 -3.654 -8.812 1 88.81 92 LEU B C 1
ATOM 1995 O O . LEU B 1 92 ? -0.214 -4.723 -8.258 1 88.81 92 LEU B O 1
ATOM 1999 N N . PRO B 1 93 ? -0.154 -3.387 -10.039 1 91.31 93 PRO B N 1
ATOM 2000 C CA . PRO B 1 93 ? 0.52 -4.438 -10.805 1 91.31 93 PRO B CA 1
ATOM 2001 C C . PRO B 1 93 ? 1.94 -4.707 -10.312 1 91.31 93 PRO B C 1
ATOM 2003 O O . PRO B 1 93 ? 2.643 -3.777 -9.906 1 91.31 93 PRO B O 1
ATOM 2006 N N . PHE B 1 94 ? 2.348 -5.922 -10.383 1 91.38 94 PHE B N 1
ATOM 2007 C CA . PHE B 1 94 ? 3.744 -6.273 -10.164 1 91.38 94 PHE B CA 1
ATOM 2008 C C . PHE B 1 94 ? 4.629 -5.715 -11.266 1 91.38 94 PHE B C 1
ATOM 2010 O O . PHE B 1 94 ? 4.359 -5.926 -12.453 1 91.38 94 PHE B O 1
ATOM 2017 N N . PRO B 1 95 ? 5.688 -5.148 -10.906 1 87.25 95 PRO B N 1
ATOM 2018 C CA . PRO B 1 95 ? 6.453 -4.461 -11.945 1 87.25 95 PRO B CA 1
ATOM 2019 C C . PRO B 1 95 ? 7.297 -5.422 -12.781 1 87.25 95 PRO B C 1
ATOM 2021 O O . PRO B 1 95 ? 7.801 -6.418 -12.266 1 87.25 95 PRO B O 1
ATOM 2024 N N . ASN B 1 96 ? 7.422 -5.059 -14.109 1 86.5 96 ASN B N 1
ATOM 2025 C CA . ASN B 1 96 ? 8.328 -5.691 -15.062 1 86.5 96 ASN B CA 1
ATOM 2026 C C . ASN B 1 96 ? 8.016 -7.176 -15.234 1 86.5 96 ASN B C 1
ATOM 2028 O O . ASN B 1 96 ? 8.922 -7.984 -15.445 1 86.5 96 ASN B O 1
ATOM 2032 N N . LEU B 1 97 ? 6.852 -7.543 -14.992 1 92.31 97 LEU B N 1
ATOM 2033 C CA . LEU B 1 97 ? 6.438 -8.93 -15.188 1 92.31 97 LEU B CA 1
ATOM 2034 C C . LEU B 1 97 ? 6.266 -9.234 -16.672 1 92.31 97 LEU B C 1
ATOM 2036 O O . LEU B 1 97 ? 5.602 -8.484 -17.391 1 92.31 97 LEU B O 1
ATOM 2040 N N . LYS B 1 98 ? 6.949 -10.266 -17.109 1 92 98 LYS B N 1
ATOM 2041 C CA . LYS B 1 98 ? 6.668 -10.758 -18.469 1 92 98 LYS B CA 1
ATOM 2042 C C . LYS B 1 98 ? 5.367 -11.555 -18.5 1 92 98 LYS B C 1
ATOM 2044 O O . LYS B 1 98 ? 5.188 -12.492 -17.719 1 92 98 LYS B O 1
ATOM 2049 N N . PRO B 1 99 ? 4.496 -11.242 -19.406 1 96.44 99 PRO B N 1
ATOM 2050 C CA . PRO B 1 99 ? 3.164 -11.844 -19.375 1 96.44 99 PRO B CA 1
ATOM 2051 C C . PRO B 1 99 ? 3.166 -13.297 -19.844 1 96.44 99 PRO B C 1
ATOM 2053 O O . PRO B 1 99 ? 2.172 -14.008 -19.672 1 96.44 99 PRO B O 1
ATOM 2056 N N . ASP B 1 100 ? 4.234 -13.781 -20.469 1 97.75 100 ASP B N 1
ATOM 2057 C CA . ASP B 1 100 ? 4.285 -15.156 -20.938 1 97.75 100 ASP B CA 1
ATOM 2058 C C . ASP B 1 100 ? 3.973 -16.141 -19.812 1 97.75 100 ASP B C 1
ATOM 2060 O O . ASP B 1 100 ? 4.672 -16.172 -18.797 1 97.75 100 ASP B O 1
ATOM 2064 N N . GLY B 1 101 ? 2.986 -16.922 -19.984 1 98.38 101 GLY B N 1
ATOM 2065 C CA . GLY B 1 101 ? 2.518 -17.812 -18.953 1 98.38 101 GLY B CA 1
ATOM 2066 C C . GLY B 1 101 ? 3.236 -19.156 -18.938 1 98.38 101 GLY B C 1
ATOM 2067 O O . GLY B 1 101 ? 3.045 -19.953 -18.031 1 98.38 101 GLY B O 1
ATOM 2068 N N . CYS B 1 102 ? 4.086 -19.391 -19.859 1 98.38 102 CYS B N 1
ATOM 2069 C CA . CYS B 1 102 ? 4.652 -20.719 -19.984 1 98.38 102 CYS B CA 1
ATOM 2070 C C . CYS B 1 102 ? 6.164 -20.703 -19.797 1 98.38 102 CYS B C 1
ATOM 2072 O O . CYS B 1 102 ? 6.703 -21.406 -18.953 1 98.38 102 CYS B O 1
ATOM 2074 N N . ASN B 1 103 ? 6.84 -19.844 -20.531 1 97.06 103 ASN B N 1
ATOM 2075 C CA . ASN B 1 103 ? 8.297 -19.812 -20.5 1 97.06 103 ASN B CA 1
ATOM 2076 C C . ASN B 1 103 ? 8.812 -19.438 -19.109 1 97.06 103 ASN B C 1
ATOM 2078 O O . ASN B 1 103 ? 8.414 -18.422 -18.547 1 97.06 103 ASN B O 1
ATOM 2082 N N . GLY B 1 104 ? 9.617 -20.312 -18.594 1 96.5 104 GLY B N 1
ATOM 2083 C CA . GLY B 1 104 ? 10.211 -20.047 -17.297 1 96.5 104 GLY B CA 1
ATOM 2084 C C . GLY B 1 104 ? 9.266 -20.328 -16.141 1 96.5 104 GLY B C 1
ATOM 2085 O O . GLY B 1 104 ? 9.555 -19.969 -14.992 1 96.5 104 GLY B O 1
ATOM 2086 N N . LYS B 1 105 ? 8.133 -20.969 -16.469 1 98.31 105 LYS B N 1
ATOM 2087 C CA . LYS B 1 105 ? 7.133 -21.203 -15.422 1 98.31 105 LYS B CA 1
ATOM 2088 C C . LYS B 1 105 ? 6.855 -22.688 -15.25 1 98.31 105 LYS B C 1
ATOM 2090 O O . LYS B 1 105 ? 5.824 -23.078 -14.695 1 98.31 105 LYS B O 1
ATOM 2095 N N . ASN B 1 106 ? 7.684 -23.5 -15.797 1 98.44 106 ASN B N 1
ATOM 2096 C CA . ASN B 1 106 ? 7.559 -24.953 -15.742 1 98.44 106 ASN B CA 1
ATOM 2097 C C . ASN B 1 106 ? 6.289 -25.438 -16.438 1 98.44 106 ASN B C 1
ATOM 2099 O O . ASN B 1 106 ? 5.625 -26.359 -15.961 1 98.44 106 ASN B O 1
ATOM 2103 N N . LEU B 1 107 ? 5.867 -24.719 -17.422 1 98.69 107 LEU B N 1
ATOM 2104 C CA . LEU B 1 107 ? 4.723 -25.109 -18.234 1 98.69 107 LEU B CA 1
ATOM 2105 C C . LEU B 1 107 ? 5.133 -25.297 -19.688 1 98.69 107 LEU B C 1
ATOM 2107 O O . LEU B 1 107 ? 5.723 -24.406 -20.297 1 98.69 107 LEU B O 1
ATOM 2111 N N . GLN B 1 108 ? 4.871 -26.469 -20.188 1 97.38 108 GLN B N 1
ATOM 2112 C CA . GLN B 1 108 ? 5.047 -26.734 -21.609 1 97.38 108 GLN B CA 1
ATOM 2113 C C . GLN B 1 108 ? 3.76 -26.469 -22.391 1 97.38 108 GLN B C 1
ATOM 2115 O O . GLN B 1 108 ? 2.738 -27.109 -22.141 1 97.38 108 GLN B O 1
ATOM 2120 N N . CYS B 1 109 ? 3.811 -25.672 -23.359 1 98.06 109 CYS B N 1
ATOM 2121 C CA . CYS B 1 109 ? 2.619 -25.312 -24.109 1 98.06 109 CYS B CA 1
ATOM 2122 C C . CYS B 1 109 ? 2.637 -25.953 -25.5 1 98.06 109 CYS B C 1
ATOM 2124 O O . CYS B 1 109 ? 3.705 -26.172 -26.078 1 98.06 109 CYS B O 1
ATOM 2126 N N . PRO B 1 110 ? 1.438 -26.031 -26.047 1 98.56 110 PRO B N 1
ATOM 2127 C CA . PRO B 1 110 ? 0.125 -25.625 -25.531 1 98.56 110 PRO B CA 1
ATOM 2128 C C . PRO B 1 110 ? -0.32 -26.453 -24.328 1 98.56 110 PRO B C 1
ATOM 2130 O O . PRO B 1 110 ? 0.048 -27.625 -24.203 1 98.56 110 PRO B O 1
ATOM 2133 N N . LEU B 1 111 ? -1.097 -25.812 -23.453 1 98.75 111 LEU B N 1
ATOM 2134 C CA . LEU B 1 111 ? -1.788 -26.531 -22.391 1 98.75 111 LEU B CA 1
ATOM 2135 C C . LEU B 1 111 ? -2.996 -27.281 -22.938 1 98.75 111 LEU B C 1
ATOM 2137 O O . LEU B 1 111 ? -3.717 -26.766 -23.797 1 98.75 111 LEU B O 1
ATOM 2141 N N . LEU B 1 112 ? -3.211 -28.438 -22.359 1 98.56 112 LEU B N 1
ATOM 2142 C CA . LEU B 1 112 ? -4.332 -29.25 -22.797 1 98.56 112 LEU B CA 1
ATOM 2143 C C . LEU B 1 112 ? -5.391 -29.359 -21.703 1 98.56 112 LEU B C 1
ATOM 2145 O O . LEU B 1 112 ? -5.07 -29.656 -20.547 1 98.56 112 LEU B O 1
ATOM 2149 N N . LYS B 1 113 ? -6.609 -29.156 -22.156 1 98.12 113 LYS B N 1
ATOM 2150 C CA . LYS B 1 113 ? -7.73 -29.281 -21.219 1 98.12 113 LYS B CA 1
ATOM 2151 C C . LYS B 1 113 ? -7.738 -30.656 -20.547 1 98.12 113 LYS B C 1
ATOM 2153 O O . LYS B 1 113 ? -7.555 -31.672 -21.203 1 98.12 113 LYS B O 1
ATOM 2158 N N . GLY B 1 114 ? -7.906 -30.625 -19.172 1 98.38 114 GLY B N 1
ATOM 2159 C CA . GLY B 1 114 ? -8.039 -31.875 -18.422 1 98.38 114 GLY B CA 1
ATOM 2160 C C . GLY B 1 114 ? -6.715 -32.406 -17.922 1 98.38 114 GLY B C 1
ATOM 2161 O O . GLY B 1 114 ? -6.688 -33.312 -17.062 1 98.38 114 GLY B O 1
ATOM 2162 N N . LYS B 1 115 ? -5.617 -31.953 -18.422 1 98.56 115 LYS B N 1
ATOM 2163 C CA . LYS B 1 115 ? -4.293 -32.406 -18.016 1 98.56 115 LYS B CA 1
ATOM 2164 C C . LYS B 1 115 ? -3.818 -31.672 -16.766 1 98.56 115 LYS B C 1
ATOM 2166 O O . LYS B 1 115 ? -4.094 -30.484 -16.594 1 98.56 115 LYS B O 1
ATOM 2171 N N . SER B 1 116 ? -3.098 -32.406 -15.914 1 98.75 116 SER B N 1
ATOM 2172 C CA . SER B 1 116 ? -2.523 -31.828 -14.703 1 98.75 116 SER B CA 1
ATOM 2173 C C . SER B 1 116 ? -1.181 -31.172 -14.984 1 98.75 116 SER B C 1
ATOM 2175 O O . SER B 1 116 ? -0.362 -31.703 -15.734 1 98.75 116 SER B O 1
ATOM 2177 N N . TYR B 1 117 ? -1.006 -30 -14.383 1 98.81 117 TYR B N 1
ATOM 2178 C CA . TYR B 1 117 ? 0.234 -29.25 -14.516 1 98.81 117 TYR B CA 1
ATOM 2179 C C . TYR B 1 117 ? 0.693 -28.703 -13.172 1 98.81 117 TYR B C 1
ATOM 2181 O O . TYR B 1 117 ? -0.092 -28.641 -12.219 1 98.81 117 TYR B O 1
ATOM 2189 N N . THR B 1 118 ? 1.97 -28.406 -13.047 1 98.88 118 THR B N 1
ATOM 2190 C CA . THR B 1 118 ? 2.523 -27.625 -11.945 1 98.88 118 THR B CA 1
ATOM 2191 C C . THR B 1 118 ? 3.158 -26.344 -12.461 1 98.88 118 THR B C 1
ATOM 2193 O O . THR B 1 118 ? 4.145 -26.375 -13.203 1 98.88 118 THR B O 1
ATOM 2196 N N . PHE B 1 119 ? 2.582 -25.328 -12.141 1 98.75 119 PHE B N 1
ATOM 2197 C CA . PHE B 1 119 ? 3.143 -24.016 -12.406 1 98.75 119 PHE B CA 1
ATOM 2198 C C . PHE B 1 119 ? 4.188 -23.656 -11.359 1 98.75 119 PHE B C 1
ATOM 2200 O O . PHE B 1 119 ? 3.98 -23.859 -10.164 1 98.75 119 PHE B O 1
ATOM 2207 N N . GLN B 1 120 ? 5.297 -23.062 -11.844 1 98.62 120 GLN B N 1
ATOM 2208 C CA . GLN B 1 120 ? 6.363 -22.609 -10.961 1 98.62 120 GLN B CA 1
ATOM 2209 C C . GLN B 1 120 ? 6.887 -21.234 -11.391 1 98.62 120 GLN B C 1
ATOM 2211 O O . GLN B 1 120 ? 7.18 -21.031 -12.57 1 98.62 120 GLN B O 1
ATOM 2216 N N . TYR B 1 121 ? 6.992 -20.406 -10.383 1 98.12 121 TYR B N 1
ATOM 2217 C CA . TYR B 1 121 ? 7.551 -19.094 -10.703 1 98.12 121 TYR B CA 1
ATOM 2218 C C . TYR B 1 121 ? 8.352 -18.547 -9.523 1 98.12 121 TYR B C 1
ATOM 2220 O O . TYR B 1 121 ? 7.816 -18.375 -8.43 1 98.12 121 TYR B O 1
ATOM 2228 N N . ASN B 1 122 ? 9.641 -18.219 -9.805 1 96.69 122 ASN B N 1
ATOM 2229 C CA . ASN B 1 122 ? 10.508 -17.562 -8.828 1 96.69 122 ASN B CA 1
ATOM 2230 C C . ASN B 1 122 ? 10.461 -16.047 -8.961 1 96.69 122 ASN B C 1
ATOM 2232 O O . ASN B 1 122 ? 10.82 -15.5 -10 1 96.69 122 ASN B O 1
ATOM 2236 N N . LEU B 1 123 ? 10.078 -15.398 -7.879 1 96.19 123 LEU B N 1
ATOM 2237 C CA . LEU B 1 123 ? 9.945 -13.945 -7.906 1 96.19 123 LEU B CA 1
ATOM 2238 C C . LEU B 1 123 ? 11.016 -13.289 -7.039 1 96.19 123 LEU B C 1
ATOM 2240 O O . LEU B 1 123 ? 11.266 -13.727 -5.914 1 96.19 123 LEU B O 1
ATOM 2244 N N . GLU B 1 124 ? 11.578 -12.336 -7.633 1 95.25 124 GLU B N 1
ATOM 2245 C CA . GLU B 1 124 ? 12.492 -11.508 -6.852 1 95.25 124 GLU B CA 1
ATOM 2246 C C . GLU B 1 124 ? 11.758 -10.344 -6.188 1 95.25 124 GLU B C 1
ATOM 2248 O O . GLU B 1 124 ? 10.992 -9.633 -6.84 1 95.25 124 GLU B O 1
ATOM 2253 N N . VAL B 1 125 ? 12.023 -10.234 -4.918 1 95 125 VAL B N 1
ATOM 2254 C CA . VAL B 1 125 ? 11.461 -9.102 -4.191 1 95 125 VAL B CA 1
ATOM 2255 C C . VAL B 1 125 ? 12.5 -7.984 -4.09 1 95 125 VAL B C 1
ATOM 2257 O O . VAL B 1 125 ? 13.438 -8.07 -3.293 1 95 125 VAL B O 1
ATOM 2260 N N . LEU B 1 126 ? 12.227 -6.93 -4.863 1 93.62 126 LEU B N 1
ATOM 2261 C CA . LEU B 1 126 ? 13.242 -5.895 -5.027 1 93.62 126 LEU B CA 1
ATOM 2262 C C . LEU B 1 126 ? 13.25 -4.945 -3.832 1 93.62 126 LEU B C 1
ATOM 2264 O O . LEU B 1 126 ? 12.234 -4.797 -3.146 1 93.62 126 LEU B O 1
ATOM 2268 N N . PRO B 1 127 ? 14.352 -4.27 -3.631 1 92.38 127 PRO B N 1
ATOM 2269 C CA . PRO B 1 127 ? 14.5 -3.424 -2.443 1 92.38 127 PRO B CA 1
ATOM 2270 C C . PRO B 1 127 ? 13.578 -2.203 -2.471 1 92.38 127 PRO B C 1
ATOM 2272 O O . PRO B 1 127 ? 13.273 -1.636 -1.421 1 92.38 127 PRO B O 1
ATOM 2275 N N . TYR B 1 128 ? 13.156 -1.833 -3.613 1 88.5 128 TYR B N 1
ATOM 2276 C CA . TYR B 1 128 ? 12.391 -0.591 -3.695 1 88.5 128 TYR B CA 1
ATOM 2277 C C . TYR B 1 128 ? 10.898 -0.862 -3.6 1 88.5 128 TYR B C 1
ATOM 2279 O O . TYR B 1 128 ? 10.086 0.069 -3.621 1 88.5 128 TYR B O 1
ATOM 2287 N N . TYR B 1 129 ? 10.539 -2.111 -3.502 1 91.69 129 TYR B N 1
ATOM 2288 C CA . TYR B 1 129 ? 9.133 -2.414 -3.244 1 91.69 129 TYR B CA 1
ATOM 2289 C C . TYR B 1 129 ? 8.703 -1.87 -1.888 1 91.69 129 TYR B C 1
ATOM 2291 O O . TYR B 1 129 ? 9.484 -1.86 -0.935 1 91.69 129 TYR B O 1
ATOM 2299 N N . PRO B 1 130 ? 7.512 -1.494 -1.819 1 91.12 130 PRO B N 1
ATOM 2300 C CA . PRO B 1 130 ? 7.035 -1.044 -0.509 1 91.12 130 PRO B CA 1
ATOM 2301 C C . PRO B 1 130 ? 6.82 -2.197 0.469 1 91.12 130 PRO B C 1
ATOM 2303 O O . PRO B 1 130 ? 6.504 -3.314 0.051 1 91.12 130 PRO B O 1
ATOM 2306 N N . THR B 1 131 ? 7.066 -1.844 1.748 1 93 131 THR B N 1
ATOM 2307 C CA . THR B 1 131 ? 6.637 -2.766 2.795 1 93 131 THR B CA 1
ATOM 2308 C C . THR B 1 131 ? 5.121 -2.715 2.973 1 93 131 THR B C 1
ATOM 2310 O O . THR B 1 131 ? 4.566 -1.665 3.303 1 93 131 THR B O 1
ATOM 2313 N N . ILE B 1 132 ? 4.488 -3.844 2.725 1 94 132 ILE B N 1
ATOM 2314 C CA . ILE B 1 132 ? 3.031 -3.781 2.676 1 94 132 ILE B CA 1
ATOM 2315 C C . ILE B 1 132 ? 2.447 -5.16 2.977 1 94 132 ILE B C 1
ATOM 2317 O O . ILE B 1 132 ? 3.045 -6.184 2.635 1 94 132 ILE B O 1
ATOM 2321 N N . THR B 1 133 ? 1.279 -5.145 3.605 1 93.69 133 THR B N 1
ATOM 2322 C CA . THR B 1 133 ? 0.425 -6.324 3.676 1 93.69 133 THR B CA 1
ATOM 2323 C C . THR B 1 133 ? -0.737 -6.211 2.693 1 93.69 133 THR B C 1
ATOM 2325 O O . THR B 1 133 ? -1.442 -5.199 2.674 1 93.69 133 THR B O 1
ATOM 2328 N N . ALA B 1 134 ? -0.877 -7.234 1.871 1 94.94 134 ALA B N 1
ATOM 2329 C CA . ALA B 1 134 ? -1.85 -7.18 0.783 1 94.94 134 ALA B CA 1
ATOM 2330 C C . ALA B 1 134 ? -2.33 -8.578 0.407 1 94.94 134 ALA B C 1
ATOM 2332 O O . ALA B 1 134 ? -1.913 -9.57 1.014 1 94.94 134 ALA B O 1
ATOM 2333 N N . LEU B 1 135 ? -3.289 -8.609 -0.49 1 96.44 135 LEU B N 1
ATOM 2334 C CA . LEU B 1 135 ? -3.617 -9.836 -1.205 1 96.44 135 LEU B CA 1
ATOM 2335 C C . LEU B 1 135 ? -2.91 -9.883 -2.555 1 96.44 135 LEU B C 1
ATOM 2337 O O . LEU B 1 135 ? -3.039 -8.961 -3.363 1 96.44 135 LEU B O 1
ATOM 2341 N N . ALA B 1 136 ? -2.158 -10.875 -2.75 1 97.38 136 ALA B N 1
ATOM 2342 C CA . ALA B 1 136 ? -1.56 -11.094 -4.062 1 97.38 136 ALA B CA 1
ATOM 2343 C C . ALA B 1 136 ? -2.533 -11.805 -5 1 97.38 136 ALA B C 1
ATOM 2345 O O . ALA B 1 136 ? -3.043 -12.883 -4.676 1 97.38 136 ALA B O 1
ATOM 2346 N N . LYS B 1 137 ? -2.789 -11.242 -6.086 1 97.44 137 LYS B N 1
ATOM 2347 C CA . LYS B 1 137 ? -3.627 -11.844 -7.121 1 97.44 137 LYS B CA 1
ATOM 2348 C C . LYS B 1 137 ? -2.779 -12.508 -8.195 1 97.44 137 LYS B C 1
ATOM 2350 O O . LYS B 1 137 ? -1.981 -11.852 -8.867 1 97.44 137 LYS B O 1
ATOM 2355 N N . TRP B 1 138 ? -2.959 -13.719 -8.359 1 97.69 138 TRP B N 1
ATOM 2356 C CA . TRP B 1 138 ? -2.305 -14.523 -9.391 1 97.69 138 TRP B CA 1
ATOM 2357 C C . TRP B 1 138 ? -3.301 -14.945 -10.461 1 97.69 138 TRP B C 1
ATOM 2359 O O . TRP B 1 138 ? -4.277 -15.641 -10.18 1 97.69 138 TRP B O 1
ATOM 2369 N N . ASN B 1 139 ? -2.957 -14.531 -11.656 1 97.25 139 ASN B N 1
ATOM 2370 C CA . ASN B 1 139 ? -3.902 -14.797 -12.734 1 97.25 139 ASN B CA 1
ATOM 2371 C C . ASN B 1 139 ? -3.197 -15.344 -13.977 1 97.25 139 ASN B C 1
ATOM 2373 O O . ASN B 1 139 ? -2.303 -14.695 -14.523 1 97.25 139 ASN B O 1
ATOM 2377 N N . LEU B 1 140 ? -3.539 -16.547 -14.328 1 97.38 140 LEU B N 1
ATOM 2378 C CA . LEU B 1 140 ? -3.172 -17.109 -15.617 1 97.38 140 LEU B CA 1
ATOM 2379 C C . LEU B 1 140 ? -4.371 -17.141 -16.562 1 97.38 140 LEU B C 1
ATOM 2381 O O . LEU B 1 140 ? -5.324 -17.891 -16.328 1 97.38 140 LEU B O 1
ATOM 2385 N N . THR B 1 141 ? -4.238 -16.391 -17.609 1 97.44 141 THR B N 1
ATOM 2386 C CA . THR B 1 141 ? -5.352 -16.25 -18.531 1 97.44 141 THR B CA 1
ATOM 2387 C C . THR B 1 141 ? -5.078 -17.016 -19.828 1 97.44 141 THR B C 1
ATOM 2389 O O . THR B 1 141 ? -3.988 -16.922 -20.391 1 97.44 141 THR B O 1
ATOM 2392 N N . GLY B 1 142 ? -6.125 -17.672 -20.234 1 97.19 142 GLY B N 1
ATOM 2393 C CA . GLY B 1 142 ? -5.996 -18.438 -21.469 1 97.19 142 GLY B CA 1
ATOM 2394 C C . GLY B 1 142 ? -6.254 -17.625 -22.719 1 97.19 142 GLY B C 1
ATOM 2395 O O . GLY B 1 142 ? -6.43 -16.406 -22.641 1 97.19 142 GLY B O 1
ATOM 2396 N N . ASP B 1 143 ? -6.242 -18.234 -23.922 1 96.5 143 ASP B N 1
ATOM 2397 C CA . ASP B 1 143 ? -6.309 -17.578 -25.234 1 96.5 143 ASP B CA 1
ATOM 2398 C C . ASP B 1 143 ? -7.656 -16.891 -25.438 1 96.5 143 ASP B C 1
ATOM 2400 O O . ASP B 1 143 ? -7.742 -15.891 -26.141 1 96.5 143 ASP B O 1
ATOM 2404 N N . ASP B 1 144 ? -8.727 -17.344 -24.812 1 90.5 144 ASP B N 1
ATOM 2405 C CA . ASP B 1 144 ? -10.055 -16.766 -25 1 90.5 144 ASP B CA 1
ATOM 2406 C C . ASP B 1 144 ? -10.398 -15.805 -23.859 1 90.5 144 ASP B C 1
ATOM 2408 O O . ASP B 1 144 ? -11.578 -15.57 -23.578 1 90.5 144 ASP B O 1
ATOM 2412 N N . GLU B 1 145 ? -9.422 -15.352 -23.156 1 92.44 145 GLU B N 1
ATOM 2413 C CA . GLU B 1 145 ? -9.586 -14.383 -22.078 1 92.44 145 GLU B CA 1
ATOM 2414 C C . GLU B 1 145 ? -10.336 -15 -20.891 1 92.44 145 GLU B C 1
ATOM 2416 O O . GLU B 1 145 ? -10.938 -14.281 -20.094 1 92.44 145 GLU B O 1
ATOM 2421 N N . LYS B 1 146 ? -10.352 -16.312 -21.016 1 93.31 146 LYS B N 1
ATOM 2422 C CA . LYS B 1 146 ? -10.859 -17.031 -19.859 1 93.31 146 LYS B CA 1
ATOM 2423 C C . LYS B 1 146 ? -9.719 -17.469 -18.938 1 93.31 146 LYS B C 1
ATOM 2425 O O . LYS B 1 146 ? -8.688 -17.938 -19.422 1 93.31 146 LYS B O 1
ATOM 2430 N N . ASP B 1 147 ? -9.945 -17.375 -17.672 1 96.56 147 ASP B N 1
ATOM 2431 C CA . ASP B 1 147 ? -8.883 -17.672 -16.719 1 96.56 147 ASP B CA 1
ATOM 2432 C C . ASP B 1 147 ? -8.672 -19.188 -16.609 1 96.56 147 ASP B C 1
ATOM 2434 O O . ASP B 1 147 ? -9.625 -19.953 -16.484 1 96.56 147 ASP B O 1
ATOM 2438 N N . ILE B 1 148 ? -7.43 -19.547 -16.719 1 97 148 ILE B N 1
ATOM 2439 C CA . ILE B 1 148 ? -7.035 -20.891 -16.328 1 97 148 ILE B CA 1
ATOM 2440 C C . ILE B 1 148 ? -7.07 -21.031 -14.812 1 97 148 ILE B C 1
ATOM 2442 O O . ILE B 1 148 ? -7.656 -21.984 -14.289 1 97 148 ILE B O 1
ATOM 2446 N N . PHE B 1 149 ? -6.504 -20.094 -14.141 1 97.5 149 PHE B N 1
ATOM 2447 C CA . PHE B 1 149 ? -6.75 -19.906 -12.719 1 97.5 149 PHE B CA 1
ATOM 2448 C C . PHE B 1 149 ? -6.574 -18.438 -12.336 1 97.5 149 PHE B C 1
ATOM 2450 O O . PHE B 1 149 ? -5.863 -17.688 -13.016 1 97.5 149 PHE B O 1
ATOM 2457 N N . CYS B 1 150 ? -7.25 -18.141 -11.305 1 97.69 150 CYS B N 1
ATOM 2458 C CA . CYS B 1 150 ? -7.121 -16.844 -10.664 1 97.69 150 CYS B CA 1
ATOM 2459 C C . CYS B 1 150 ? -7.43 -16.938 -9.172 1 97.69 150 CYS B C 1
ATOM 2461 O O . CYS B 1 150 ? -8.516 -17.375 -8.789 1 97.69 150 CYS B O 1
ATOM 2463 N N . PHE B 1 151 ? -6.469 -16.547 -8.391 1 98.12 151 PHE B N 1
ATOM 2464 C CA . PHE B 1 151 ? -6.711 -16.625 -6.957 1 98.12 151 PHE B CA 1
ATOM 2465 C C . PHE B 1 151 ? -6 -15.484 -6.23 1 98.12 151 PHE B C 1
ATOM 2467 O O . PHE B 1 151 ? -5.074 -14.875 -6.77 1 98.12 151 PHE B O 1
ATOM 2474 N N . LEU B 1 152 ? -6.488 -15.219 -5.035 1 97.69 152 LEU B N 1
ATOM 2475 C CA . LEU B 1 152 ? -5.891 -14.266 -4.102 1 97.69 152 LEU B CA 1
ATOM 2476 C C . LEU B 1 152 ? -5.273 -14.992 -2.912 1 97.69 152 LEU B C 1
ATOM 2478 O O . LEU B 1 152 ? -5.84 -15.961 -2.406 1 97.69 152 LEU B O 1
ATOM 2482 N N . ALA B 1 153 ? -4.164 -14.531 -2.512 1 97.94 153 ALA B N 1
ATOM 2483 C CA . ALA B 1 153 ? -3.502 -15.047 -1.313 1 97.94 153 ALA B CA 1
ATOM 2484 C C . ALA B 1 153 ? -2.926 -13.914 -0.474 1 97.94 153 ALA B C 1
ATOM 2486 O O . ALA B 1 153 ? -2.357 -12.961 -1.015 1 97.94 153 ALA B O 1
ATOM 2487 N N . PRO B 1 154 ? -3.025 -14.023 0.821 1 97.44 154 PRO B N 1
ATOM 2488 C CA . PRO B 1 154 ? -2.42 -12.977 1.646 1 97.44 154 PRO B CA 1
ATOM 2489 C C . PRO B 1 154 ? -0.895 -13.039 1.654 1 97.44 154 PRO B C 1
ATOM 2491 O O . PRO B 1 154 ? -0.317 -14.133 1.646 1 97.44 154 PRO B O 1
ATOM 2494 N N . VAL B 1 155 ? -0.297 -11.898 1.676 1 97.44 155 VAL B N 1
ATOM 2495 C CA . VAL B 1 155 ? 1.159 -11.812 1.689 1 97.44 155 VAL B CA 1
ATOM 2496 C C . VAL B 1 155 ? 1.594 -10.531 2.4 1 97.44 155 VAL B C 1
ATOM 2498 O O . VAL B 1 155 ? 0.856 -9.547 2.418 1 97.44 155 VAL B O 1
ATOM 2501 N N . SER B 1 156 ? 2.75 -10.594 2.98 1 96.38 156 SER B N 1
ATOM 2502 C CA . SER B 1 156 ? 3.381 -9.414 3.572 1 96.38 156 SER B CA 1
ATOM 2503 C C . SER B 1 156 ? 4.809 -9.242 3.066 1 96.38 156 SER B C 1
ATOM 2505 O O . SER B 1 156 ? 5.645 -10.141 3.23 1 96.38 156 SER B O 1
ATOM 2507 N N . ILE B 1 157 ? 5.023 -8.125 2.41 1 96.25 157 ILE B N 1
ATOM 2508 C CA . ILE B 1 157 ? 6.391 -7.754 2.055 1 96.25 157 ILE B CA 1
ATOM 2509 C C . ILE B 1 157 ? 7.035 -6.988 3.207 1 96.25 157 ILE B C 1
ATOM 2511 O O . ILE B 1 157 ? 6.516 -5.957 3.643 1 96.25 157 ILE B O 1
ATOM 2515 N N . GLU B 1 158 ? 8.125 -7.473 3.625 1 95.5 158 GLU B N 1
ATOM 2516 C CA . GLU B 1 158 ? 8.742 -6.973 4.848 1 95.5 158 GLU B CA 1
ATOM 2517 C C . GLU B 1 158 ? 10.109 -6.355 4.562 1 95.5 158 GLU B C 1
ATOM 2519 O O . GLU B 1 158 ? 10.695 -6.594 3.504 1 95.5 158 GLU B O 1
ATOM 2524 N N . PRO B 1 159 ? 10.547 -5.418 5.543 1 92.19 159 PRO B N 1
ATOM 2525 C CA . PRO B 1 159 ? 11.922 -4.93 5.375 1 92.19 159 PRO B CA 1
ATOM 2526 C C . PRO B 1 159 ? 12.938 -6.062 5.266 1 92.19 159 PRO B C 1
ATOM 2528 O O . PRO B 1 159 ? 12.711 -7.16 5.781 1 92.19 159 PRO B O 1
ATOM 2531 N N . ALA B 1 160 ? 14.008 -5.707 4.57 1 92 160 ALA B N 1
ATOM 2532 C CA . ALA B 1 160 ? 15.07 -6.699 4.418 1 92 160 ALA B CA 1
ATOM 2533 C C . ALA B 1 160 ? 15.578 -7.168 5.777 1 92 160 ALA B C 1
ATOM 2535 O O . ALA B 1 160 ? 15.609 -6.391 6.738 1 92 160 ALA B O 1
ATOM 2536 N N . GLN B 1 161 ? 15.859 -8.469 5.844 1 79.81 161 GLN B N 1
ATOM 2537 C CA . GLN B 1 161 ? 16.422 -9.008 7.078 1 79.81 161 GLN B CA 1
ATOM 2538 C C . GLN B 1 161 ? 17.875 -8.609 7.242 1 79.81 161 GLN B C 1
ATOM 2540 O O . GLN B 1 161 ? 18.625 -8.531 6.262 1 79.81 161 GLN B O 1
ATOM 2545 N N . SER B 1 162 ? 18.188 -7.934 8.398 1 64.69 162 SER B N 1
ATOM 2546 C CA . SER B 1 162 ? 19.562 -7.566 8.703 1 64.69 162 SER B CA 1
ATOM 2547 C C . SER B 1 162 ? 20.484 -8.781 8.664 1 64.69 162 SER B C 1
ATOM 2549 O O . SER B 1 162 ? 20.047 -9.906 8.906 1 64.69 162 SER B O 1
#

Sequence (324 aa):
MNKIILTVFLQLAILSLLFRDALGGTFILKDIRPCENGDISQIKEVRVTPCDKEPCKIPKRSSVLMEVDFIANQNSTKPKLSIEAKITDVYLPFPNLKPDGCNGKNLQCPLLKGKSYTFQYNLEVLPYYPTITALAKWNLTGDDEKDIFCFLAPVSIEPAQSMNKIILTVFLQLAILSLLFRDALGGTFILKDIRPCENGDISQIKEVRVTPCDKEPCKIPKRSSVLMEVDFIANQNSTKPKLSIEAKITDVYLPFPNLKPDGCNGKNLQCPLLKGKSYTFQYNLEVLPYYPTITALAKWNLTGDDEKDIFCFLAPVSIEPAQS

Foldseek 3Di:
DPPVVVVVVVVVVPPPPPPPPPFADKDKADDKFADDVFDAPFWDTKIKTRANDPPREAEAQDKMKIKTKGAFQAWAAFKFKWKWWDDPNDTHTDPPDDGGQAVQQQHDDRHHGGDIGMGMDMDHRHQPDDFDWTWMWIFIAGPVRHTRGIITGIYTYHHHDD/DPPVVVPVVVVVPPPPPPVPPPWADKDKDDDKFADDVFDAPFWDTKIKTRADDPPREAEAQDKMKIKTKGAFQAWAAFKFKWKWWDDPNDTHTDPPDGGGQAVQFQHDDRHHGGDIGMTMDMDHRHQPDDFDWTWMWIFIAGPVRHTRGIITGIYTYHHHDD

pLDDT: mean 87.74, std 18.56, range [33.78, 98.88]

Secondary structure (DSSP, 8-state):
--SSHHHHTTTTSGGGTT--------EE----EE-TT---TTEEEEEEES-SSSSEEEESSEEEEEEEEEE-SS-BSS-EEEEEEEETTEEEEPTT---BSSTTTT--SSB-TT-EEEEEEEEEE-TTSPPEEEEEEEEEE-TTS-EEEEEEEEEEEEPPP-/--SSHHHHTTTTSGGGTT--------EE----EEPTT---TTEEEEEEES-SSSSEEEESSEEEEEEEEEE-SS-BSS-EEEEEEEETTEEEEPTT---BSSTTTT--SSB-TT-EEEEEEEEEE-TTSPPEEEEEEEEEE-TTS-EEEEEEEEEEEEPPP-

Radius of gyration: 27.91 Å; Cα contacts (8 Å, |Δi|>4): 723; chains: 2; bounding box: 72×77×93 Å

InterPro domains:
  IPR003172 MD-2-related lipid-recognition domain [PF02221] (31-157)
  IPR003172 MD-2-related lipid-recognition domain [SM00737] (32-155)
  IPR014756 Immunoglobulin E-set [SSF81296] (31-157)
  IPR033916 Npc2 like, ML domain [cd00916] (32-155)
  IPR039670 Sterol transport protein NPC2-like [PTHR11306] (3-157)

Nearest PDB structures (foldseek):
  6w5v-assembly1_D  TM=9.190E-01  e=3.410E-12  Homo sapiens
  1nep-assembly1_A  TM=9.106E-01  e=7.852E-12  Bos taurus
  3wea-assembly1_A  TM=9.022E-01  e=2.451E-10  Camponotus japonicus
  1ktj-assembly1_B  TM=8.701E-01  e=8.132E-10  Dermatophagoides pteronyssinus
  1xwv-assembly2_B  TM=8.773E-01  e=6.212E-09  Dermatophagoides farinae